Protein AF-A0A3B5A982-F1 (afdb_monomer)

Nearest PDB structures (foldseek):
  4wvm-assembly1_A  TM=9.125E-01  e=5.116E-14  Synanceia horrida
  7qs3-assembly1_A  TM=8.786E-01  e=3.946E-13  Homo sapiens
  6sjh-assembly2_B  TM=8.802E-01  e=2.808E-13  Homo sapiens
  4wvm-assembly1_B  TM=9.190E-01  e=2.046E-12  Synanceia horrida
  3kb5-assembly1_A  TM=7.978E-01  e=4.599E-09  Homo sapiens

Organism: NCBI:txid144197

Secondary structure (DSSP, 8-state):
--S----SSHHHHHHHHHTT-S-TT--------SSTTS-B-TTTS-TTEEEEGGGTEEEE-S---TTS-----TT--SSS--BBS--B-SEEEEEEE--SEEEEEEEETTS--SSSGGGSTTSSTTEEEEEEEEETTEEEEEEEETTEEEEE-S---SEEEEEEETTTTEEEEEEEETTEEEEEEEEE----S-EEEE-

Mean predicted aligned error: 9.45 Å

Structure (mmCIF, N/CA/C/O backbone):
data_AF-A0A3B5A982-F1
#
_entry.id   AF-A0A3B5A982-F1
#
loop_
_atom_site.group_PDB
_atom_site.id
_atom_site.type_symbol
_atom_site.label_atom_id
_atom_site.label_alt_id
_atom_site.label_comp_id
_atom_site.label_asym_id
_atom_site.label_entity_id
_atom_site.label_seq_id
_atom_site.pdbx_PDB_ins_code
_atom_site.Cartn_x
_atom_site.Cartn_y
_atom_site.Cartn_z
_atom_site.occupancy
_atom_site.B_iso_or_equiv
_atom_site.auth_seq_id
_atom_site.auth_comp_id
_atom_site.auth_asym_id
_atom_site.auth_atom_id
_atom_site.pdbx_PDB_model_num
ATOM 1 N N . LEU A 1 1 ? -8.462 -20.761 5.136 1.00 56.16 1 LEU A N 1
ATOM 2 C CA . LEU A 1 1 ? -8.068 -20.263 6.475 1.00 56.16 1 LEU A CA 1
ATOM 3 C C . LEU A 1 1 ? -6.735 -20.899 6.870 1.00 56.16 1 LEU A C 1
ATOM 5 O O . LEU A 1 1 ? -6.725 -21.734 7.762 1.00 56.16 1 LEU A O 1
ATOM 9 N N . SER A 1 2 ? -5.609 -20.556 6.241 1.00 45.88 2 SER A N 1
ATOM 10 C CA . SER A 1 2 ? -4.351 -21.286 6.457 1.00 45.88 2 SER A CA 1
ATOM 11 C C . SER A 1 2 ? -3.276 -20.550 7.284 1.00 45.88 2 SER A C 1
ATOM 13 O O . SER A 1 2 ? -2.299 -20.063 6.752 1.00 45.88 2 SER A O 1
ATOM 15 N N . GLY A 1 3 ? -3.368 -20.587 8.617 1.00 48.47 3 GLY A N 1
ATOM 16 C CA . GLY A 1 3 ? -2.297 -20.171 9.556 1.00 48.47 3 GLY A CA 1
ATOM 17 C C . GLY A 1 3 ? -2.766 -19.493 10.850 1.00 48.47 3 GLY A C 1
ATOM 18 O O . GLY A 1 3 ? -1.985 -18.948 11.618 1.00 48.47 3 GLY A O 1
ATOM 19 N N . CYS A 1 4 ? -4.074 -19.491 11.061 1.00 54.34 4 CYS A N 1
ATOM 20 C CA . CYS A 1 4 ? -4.852 -18.314 11.391 1.00 54.34 4 CYS A CA 1
ATOM 21 C C . CYS A 1 4 ? -5.179 -18.129 12.875 1.00 54.34 4 CYS A C 1
ATOM 23 O O . CYS A 1 4 ? -6.345 -18.291 13.222 1.00 54.34 4 CYS A O 1
ATOM 25 N N . GLN A 1 5 ? -4.250 -17.743 13.756 1.00 47.28 5 GLN A N 1
ATOM 26 C CA . GLN A 1 5 ? -4.646 -17.358 15.131 1.00 47.28 5 GLN A CA 1
ATOM 27 C C . GLN A 1 5 ? -5.360 -15.984 15.163 1.00 47.28 5 GLN A C 1
ATOM 29 O O . GLN A 1 5 ? -4.922 -15.040 15.804 1.00 47.28 5 GLN A O 1
ATOM 34 N N . VAL A 1 6 ? -6.463 -15.901 14.409 1.00 56.66 6 VAL A N 1
ATOM 35 C CA . VAL A 1 6 ? -7.343 -14.758 14.150 1.00 56.66 6 VAL A CA 1
ATOM 36 C C . VAL A 1 6 ? -8.056 -14.358 15.415 1.00 56.66 6 VAL A C 1
ATOM 38 O O . VAL A 1 6 ? -8.884 -15.127 15.895 1.00 56.66 6 VAL A O 1
ATOM 41 N N . THR A 1 7 ? -7.825 -13.116 15.826 1.00 44.56 7 THR A N 1
ATOM 42 C CA . THR A 1 7 ? -8.635 -12.336 16.773 1.00 44.56 7 THR A CA 1
ATOM 43 C C . THR A 1 7 ? -8.329 -10.835 16.571 1.00 44.56 7 THR A C 1
ATOM 45 O O . THR A 1 7 ? -7.318 -10.521 15.955 1.00 44.56 7 THR A O 1
ATOM 48 N N . GLU A 1 8 ? -9.046 -9.820 17.058 1.00 49.41 8 GLU A N 1
ATOM 49 C CA . GLU A 1 8 ? -10.413 -9.751 17.564 1.00 49.41 8 GLU A CA 1
ATOM 50 C C . GLU A 1 8 ? -11.288 -8.949 16.575 1.00 49.41 8 GLU A C 1
ATOM 52 O O . GLU A 1 8 ? -10.955 -7.830 16.201 1.00 49.41 8 GLU A O 1
ATOM 57 N N . ASP A 1 9 ? -12.418 -9.477 16.115 1.00 48.56 9 ASP A N 1
ATOM 58 C CA . ASP A 1 9 ? -12.689 -10.910 16.112 1.00 48.56 9 ASP A CA 1
ATOM 59 C C . ASP A 1 9 ? -13.370 -11.380 14.849 1.00 48.56 9 ASP A C 1
ATOM 61 O O . ASP A 1 9 ? -14.321 -10.784 14.334 1.00 48.56 9 ASP A O 1
ATOM 65 N N . GLY A 1 10 ? -12.783 -12.473 14.355 1.00 50.53 10 GLY A N 1
ATOM 66 C CA . GLY A 1 10 ? -13.166 -13.190 13.156 1.00 50.53 10 GLY A CA 1
ATOM 67 C C . GLY A 1 10 ? -13.202 -12.313 11.917 1.00 50.53 10 GLY A C 1
ATOM 68 O O . GLY A 1 10 ? -14.186 -12.399 11.201 1.00 50.53 10 GLY A O 1
ATOM 69 N N . CYS A 1 11 ? -12.225 -11.431 11.665 1.00 48.75 11 CYS A N 1
ATOM 70 C CA . CYS A 1 11 ? -12.268 -10.519 10.502 1.00 48.75 11 CYS A CA 1
ATOM 71 C C . CYS A 1 11 ? -13.628 -9.758 10.392 1.00 48.75 11 CYS A C 1
ATOM 73 O O . CYS A 1 11 ? -14.167 -9.561 9.305 1.00 48.75 11 CYS A O 1
ATOM 75 N N . SER A 1 12 ? -14.230 -9.435 11.549 1.00 40.81 12 SER A N 1
ATOM 76 C CA . SER A 1 12 ? -15.632 -9.041 11.808 1.00 40.81 12 SER A CA 1
ATOM 77 C C . SER A 1 12 ? -16.702 -9.859 11.053 1.00 40.81 12 SER A C 1
ATOM 79 O O . SER A 1 12 ? -17.533 -9.364 10.279 1.00 40.81 12 SER A O 1
ATOM 81 N N . PHE A 1 13 ? -16.651 -11.167 11.312 1.00 46.59 13 PHE A N 1
ATOM 82 C CA . PHE A 1 13 ? -17.376 -12.286 10.697 1.00 46.59 13 PHE A CA 1
ATOM 83 C C . PHE A 1 13 ? -17.042 -12.544 9.223 1.00 46.59 13 PHE A C 1
ATOM 85 O O . PHE A 1 13 ? -17.909 -12.824 8.405 1.00 46.59 13 PHE A O 1
ATOM 92 N N . LEU A 1 14 ? -15.749 -12.472 8.906 1.00 54.25 14 LEU A N 1
ATOM 93 C CA . LEU A 1 14 ? -15.140 -12.637 7.583 1.00 54.25 14 LEU A CA 1
ATOM 94 C C . LEU A 1 14 ? -15.692 -11.639 6.557 1.00 54.25 14 LEU A C 1
ATOM 96 O O . LEU A 1 14 ? -16.080 -11.991 5.448 1.00 54.25 14 LEU A O 1
ATOM 100 N N . ALA A 1 15 ? -15.770 -10.381 6.999 1.00 49.97 15 ALA A N 1
ATOM 101 C CA . ALA A 1 15 ? -16.589 -9.321 6.416 1.00 49.97 15 ALA A CA 1
ATOM 102 C C . ALA A 1 15 ? -18.064 -9.745 6.325 1.00 49.97 15 ALA A C 1
ATOM 104 O O . ALA A 1 15 ? -18.706 -9.719 5.277 1.00 49.97 15 ALA A O 1
ATOM 105 N N . SER A 1 16 ? -18.577 -10.205 7.468 1.00 46.53 16 SER A N 1
ATOM 106 C CA . SER A 1 16 ? -19.894 -10.816 7.652 1.00 46.53 16 SER A CA 1
ATOM 107 C C . SER A 1 16 ? -20.371 -11.638 6.457 1.00 46.53 16 SER A C 1
ATOM 109 O O . SER A 1 16 ? -21.427 -11.393 5.888 1.00 46.53 16 SER A O 1
ATOM 111 N N . ALA A 1 17 ? -19.564 -12.655 6.161 1.00 53.53 17 ALA A N 1
ATOM 112 C CA . ALA A 1 17 ? -19.872 -13.802 5.329 1.00 53.53 17 ALA A CA 1
ATOM 113 C C . ALA A 1 17 ? -20.357 -13.405 3.944 1.00 53.53 17 ALA A C 1
ATOM 115 O O . ALA A 1 17 ? -21.488 -13.712 3.561 1.00 53.53 17 ALA A O 1
ATOM 116 N N . LEU A 1 18 ? -19.486 -12.700 3.209 1.00 51.00 18 LEU A N 1
ATOM 117 C CA . LEU A 1 18 ? -19.766 -12.353 1.815 1.00 51.00 18 LEU A CA 1
ATOM 118 C C . LEU A 1 18 ? -21.129 -11.617 1.719 1.00 51.00 18 LEU A C 1
ATOM 120 O O . LEU A 1 18 ? -21.913 -11.870 0.801 1.00 51.00 18 LEU A O 1
ATOM 124 N N . LYS A 1 19 ? -21.461 -10.844 2.777 1.00 46.34 19 LYS A N 1
ATOM 125 C CA . LYS A 1 19 ? -22.799 -10.364 3.181 1.00 46.34 19 LYS A CA 1
ATOM 126 C C . LYS A 1 19 ? -23.542 -9.779 1.975 1.00 46.34 19 LYS A C 1
ATOM 128 O O . LYS A 1 19 ? -23.241 -8.683 1.534 1.00 46.34 19 LYS A O 1
ATOM 133 N N . SER A 1 20 ? -24.538 -10.408 1.382 1.00 49.47 20 SER A N 1
ATOM 134 C CA . SER A 1 20 ? -25.139 -11.702 1.642 1.00 49.47 20 SER A CA 1
ATOM 135 C C . SER A 1 20 ? -25.749 -12.150 0.318 1.00 49.47 20 SER A C 1
ATOM 137 O O . SER A 1 20 ? -26.804 -11.645 -0.068 1.00 49.47 20 SER A O 1
ATOM 139 N N . ASN A 1 21 ? -25.101 -13.103 -0.346 1.00 47.91 21 ASN A N 1
ATOM 140 C CA . ASN A 1 21 ? -25.538 -13.720 -1.602 1.00 47.91 21 ASN A CA 1
ATOM 141 C C . ASN A 1 21 ? -25.130 -12.988 -2.889 1.00 47.91 21 ASN A C 1
ATOM 143 O O . ASN A 1 21 ? -25.960 -12.544 -3.675 1.00 47.91 21 ASN A O 1
ATOM 147 N N . MET A 1 22 ? -23.833 -12.994 -3.167 1.00 49.84 22 MET A N 1
ATOM 148 C CA . MET A 1 22 ? -23.340 -12.939 -4.546 1.00 49.84 22 MET A CA 1
ATOM 149 C C . MET A 1 22 ? -22.737 -14.284 -4.967 1.00 49.84 22 MET A C 1
ATOM 151 O O . MET A 1 22 ? -21.889 -14.360 -5.846 1.00 49.84 22 MET A O 1
ATOM 155 N N . ALA A 1 23 ? -23.139 -15.367 -4.297 1.00 53.38 23 ALA A N 1
ATOM 156 C CA . ALA A 1 23 ? -22.577 -16.677 -4.545 1.00 53.38 23 ALA A CA 1
ATOM 157 C C . ALA A 1 23 ? -23.567 -17.789 -4.187 1.00 53.38 23 ALA A C 1
ATOM 159 O O . ALA A 1 23 ? -23.349 -18.569 -3.266 1.00 53.38 23 ALA A O 1
ATOM 160 N N . SER A 1 24 ? -24.594 -17.972 -5.014 1.00 49.31 24 SER A N 1
ATOM 161 C CA . SER A 1 24 ? -25.211 -19.298 -5.156 1.00 49.31 24 SER A CA 1
ATOM 162 C C . SER A 1 24 ? -24.221 -20.349 -5.704 1.00 49.31 24 SER A C 1
ATOM 164 O O . SER A 1 24 ? -24.578 -21.517 -5.845 1.00 49.31 24 SER A O 1
ATOM 166 N N . HIS A 1 25 ? -22.980 -19.948 -6.033 1.00 52.66 25 HIS A N 1
ATOM 167 C CA . HIS A 1 25 ? -21.991 -20.738 -6.767 1.00 52.66 25 HIS A CA 1
ATOM 168 C C . HIS A 1 25 ? -20.550 -20.666 -6.221 1.00 52.66 25 HIS A C 1
ATOM 170 O O . HIS A 1 25 ? -19.637 -20.996 -6.974 1.00 52.66 25 HIS A O 1
ATOM 176 N N . LEU A 1 26 ? -20.297 -20.241 -4.972 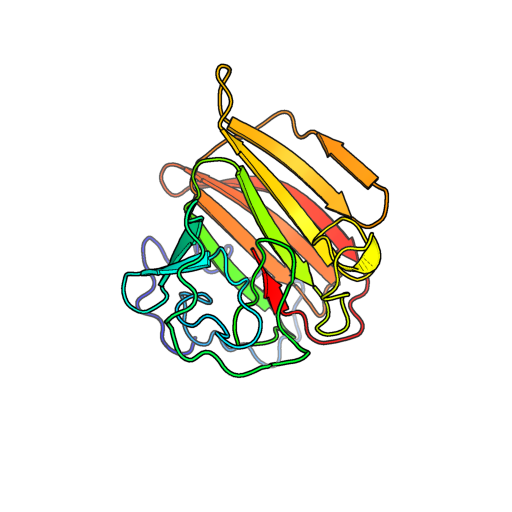1.00 55.09 26 LEU A N 1
ATOM 177 C CA . LEU A 1 26 ? -18.916 -20.207 -4.449 1.00 55.09 26 LEU A CA 1
ATOM 178 C C . LEU A 1 26 ? -18.310 -21.623 -4.469 1.00 55.09 26 LEU A C 1
ATOM 180 O O . LEU A 1 26 ? -18.930 -22.545 -3.938 1.00 55.09 26 LEU A O 1
ATOM 184 N N . LYS A 1 27 ? -17.123 -21.806 -5.071 1.00 50.94 27 LYS A N 1
ATOM 185 C CA . LYS A 1 27 ? -16.511 -23.142 -5.224 1.00 50.94 27 LYS A CA 1
ATOM 186 C C . LYS A 1 27 ? -15.243 -23.397 -4.394 1.00 50.94 27 LYS A C 1
ATOM 188 O O . LYS A 1 27 ? -15.064 -24.558 -4.044 1.00 50.94 27 LYS A O 1
ATOM 193 N N . GLN A 1 28 ? -14.440 -22.395 -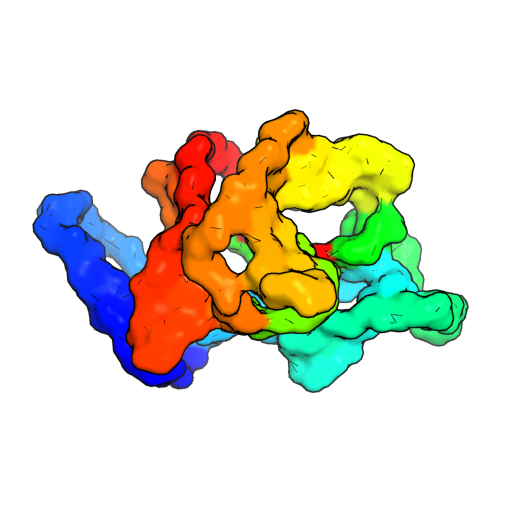3.986 1.00 48.88 28 GLN A N 1
ATOM 194 C CA . GLN A 1 28 ? -13.472 -22.548 -2.869 1.00 48.88 28 GLN A CA 1
ATOM 195 C C . GLN A 1 28 ? -12.854 -21.221 -2.354 1.00 48.88 28 GLN A C 1
ATOM 197 O O . GLN A 1 28 ? -12.788 -20.256 -3.104 1.00 48.88 28 GLN A O 1
ATOM 202 N N . LEU A 1 29 ? -12.394 -21.198 -1.087 1.00 57.12 29 LEU A N 1
ATOM 203 C CA . LEU A 1 29 ? -11.779 -20.079 -0.335 1.00 57.12 29 LEU A CA 1
ATOM 204 C C . LEU A 1 29 ? -10.635 -20.608 0.567 1.00 57.12 29 LEU A C 1
ATOM 206 O O . LEU A 1 29 ? -10.885 -21.518 1.361 1.00 57.12 29 LEU A O 1
ATOM 210 N N . ASP A 1 30 ? -9.431 -20.019 0.536 1.00 50.16 30 ASP A N 1
ATOM 211 C CA . ASP A 1 30 ? -8.340 -20.314 1.491 1.00 50.16 30 ASP A CA 1
ATOM 212 C C . ASP A 1 30 ? -7.578 -19.036 1.922 1.00 50.16 30 ASP A C 1
ATOM 214 O O . ASP A 1 30 ? -7.485 -18.099 1.147 1.00 50.16 30 ASP A O 1
ATOM 218 N N . LEU A 1 31 ? -7.084 -18.968 3.170 1.00 55.16 31 LEU A N 1
ATOM 219 C CA . LEU A 1 31 ? -6.604 -17.742 3.851 1.00 55.16 31 LEU A CA 1
ATOM 220 C C . LEU A 1 31 ? -5.223 -17.940 4.489 1.00 55.16 31 LEU A C 1
ATOM 222 O O . LEU A 1 31 ? -5.079 -17.901 5.712 1.00 55.16 31 LEU A O 1
ATOM 226 N N . SER A 1 32 ? -4.216 -18.268 3.703 1.00 46.25 32 SER A N 1
ATOM 227 C CA . SER A 1 32 ? -2.849 -18.364 4.225 1.00 46.25 32 SER A CA 1
ATOM 228 C C . SER A 1 32 ? -2.210 -16.986 4.439 1.00 46.25 32 SER A C 1
ATOM 230 O O . SER A 1 32 ? -2.360 -16.166 3.551 1.00 46.25 32 SER A O 1
ATOM 232 N N . TYR A 1 33 ? -1.514 -16.570 5.517 1.00 49.59 33 TYR A N 1
ATOM 233 C CA . TYR A 1 33 ? -1.269 -17.034 6.905 1.00 49.59 33 TYR A CA 1
ATOM 234 C C . TYR A 1 33 ? -1.619 -15.919 7.932 1.00 49.59 33 TYR A C 1
ATOM 236 O O . TYR A 1 33 ? -0.894 -15.674 8.887 1.00 49.59 33 TYR A O 1
ATOM 244 N N . ASN A 1 34 ? -2.732 -15.206 7.729 1.00 53.25 34 ASN A N 1
ATOM 245 C CA . ASN A 1 34 ? -3.426 -14.272 8.649 1.00 53.25 34 ASN A CA 1
ATOM 246 C C . ASN A 1 34 ? -2.665 -13.174 9.408 1.00 53.25 34 ASN A C 1
ATOM 248 O O . ASN A 1 34 ? -3.282 -12.456 10.191 1.00 53.25 34 ASN A O 1
ATOM 252 N N . HIS A 1 35 ? -1.415 -12.941 9.032 1.00 51.16 35 HIS A N 1
ATOM 253 C CA . HIS A 1 35 ? -0.768 -11.636 8.977 1.00 51.16 35 HIS A CA 1
ATOM 254 C C . HIS A 1 35 ? 0.096 -11.599 7.699 1.00 51.16 35 HIS A C 1
ATOM 256 O O . HIS A 1 35 ? 1.299 -11.857 7.768 1.00 51.16 35 HIS A O 1
ATOM 262 N N . PRO A 1 36 ? -0.486 -11.363 6.502 1.00 44.97 36 PRO A N 1
ATOM 263 C CA . PRO A 1 36 ? 0.306 -11.189 5.285 1.00 44.97 36 PRO A CA 1
ATOM 264 C C . PRO A 1 36 ? 1.166 -9.932 5.454 1.00 44.97 36 PRO A C 1
ATOM 266 O O . PRO A 1 36 ? 0.650 -8.816 5.475 1.00 44.97 36 PRO A O 1
ATOM 269 N N . GLY A 1 37 ? 2.461 -10.126 5.688 1.00 48.88 37 GLY A N 1
ATOM 270 C CA . GLY A 1 37 ? 3.373 -9.070 6.133 1.00 48.88 37 GLY A CA 1
ATOM 271 C C . GLY A 1 37 ? 4.502 -9.555 7.043 1.00 48.88 37 GLY A C 1
ATOM 272 O O . GLY A 1 37 ? 5.420 -8.790 7.314 1.00 48.88 37 GLY A O 1
ATOM 273 N N . ASP A 1 38 ? 4.474 -10.817 7.483 1.00 50.22 38 ASP A N 1
ATOM 274 C CA . ASP A 1 38 ? 5.516 -11.357 8.363 1.00 50.22 38 ASP A CA 1
ATOM 275 C C . ASP A 1 38 ? 6.879 -11.552 7.683 1.00 50.22 38 ASP A C 1
ATOM 277 O O . ASP A 1 38 ? 7.898 -11.573 8.370 1.00 50.22 38 ASP A O 1
ATOM 281 N N . ASN A 1 39 ? 6.920 -11.657 6.351 1.00 55.81 39 ASN A N 1
ATOM 282 C CA . ASN A 1 39 ? 8.162 -11.776 5.601 1.00 55.81 39 ASN A CA 1
ATOM 283 C C . ASN A 1 39 ? 8.249 -10.714 4.500 1.00 55.81 39 ASN A C 1
ATOM 285 O O . ASN A 1 39 ? 7.336 -10.478 3.711 1.00 55.81 39 ASN A O 1
ATOM 289 N N . VAL A 1 40 ? 9.385 -10.026 4.489 1.00 58.12 40 VAL A N 1
ATOM 290 C CA . VAL A 1 40 ? 9.712 -8.967 3.542 1.00 58.12 40 VAL A CA 1
ATOM 291 C C . VAL A 1 40 ? 10.791 -9.482 2.601 1.00 58.12 40 VAL A C 1
ATOM 293 O O . VAL A 1 40 ? 11.803 -10.024 3.059 1.00 58.12 40 VAL A O 1
ATOM 296 N N . GLU A 1 41 ? 10.634 -9.271 1.291 1.00 66.19 41 GLU A N 1
ATOM 297 C CA . GLU A 1 41 ? 11.646 -9.709 0.336 1.00 66.19 41 GLU A CA 1
ATOM 298 C C . GLU A 1 41 ? 12.889 -8.806 0.425 1.00 66.19 41 GLU A C 1
ATOM 300 O O . GLU A 1 41 ? 12.958 -7.714 -0.146 1.00 66.19 41 GLU A O 1
ATOM 305 N N . MET A 1 42 ? 13.930 -9.268 1.125 1.00 60.78 42 MET A N 1
ATOM 306 C CA . MET A 1 42 ? 15.152 -8.478 1.357 1.00 60.78 42 MET A CA 1
ATOM 307 C C . MET A 1 42 ? 15.901 -8.091 0.063 1.00 60.78 42 MET A C 1
ATOM 309 O O . MET A 1 42 ? 16.738 -7.175 0.065 1.00 60.78 42 MET A O 1
ATOM 313 N N . ASN A 1 43 ? 15.598 -8.764 -1.050 1.00 70.62 43 ASN A N 1
ATOM 314 C CA . ASN A 1 43 ? 16.127 -8.431 -2.369 1.00 70.62 43 ASN A CA 1
ATOM 315 C C . ASN A 1 43 ? 15.498 -7.156 -2.944 1.00 70.62 43 ASN A C 1
ATOM 317 O O . ASN A 1 43 ? 16.211 -6.402 -3.607 1.00 70.62 43 ASN A O 1
ATOM 321 N N . THR A 1 44 ? 14.228 -6.869 -2.639 1.00 73.38 44 THR A N 1
ATOM 322 C CA . THR A 1 44 ? 13.533 -5.660 -3.112 1.00 73.38 44 THR A CA 1
ATOM 323 C C . THR A 1 44 ? 13.763 -4.466 -2.189 1.00 73.38 44 THR A C 1
ATOM 325 O O . THR A 1 44 ? 13.820 -3.328 -2.657 1.00 73.38 44 THR A O 1
ATOM 328 N N . ALA A 1 45 ? 13.968 -4.712 -0.891 1.00 77.19 45 ALA A N 1
ATOM 329 C CA . ALA A 1 45 ? 14.086 -3.674 0.128 1.00 77.19 45 ALA A CA 1
ATOM 330 C C . ALA A 1 45 ? 15.168 -2.626 -0.178 1.00 77.19 45 ALA A C 1
ATOM 332 O O . ALA A 1 45 ? 16.335 -2.939 -0.437 1.00 77.19 45 ALA A O 1
ATOM 333 N N . SER A 1 46 ? 14.815 -1.349 -0.076 1.00 77.25 46 SER A N 1
ATOM 334 C CA . SER A 1 46 ? 15.793 -0.265 -0.160 1.00 77.25 46 SER A CA 1
ATOM 335 C C . SER A 1 46 ? 16.907 -0.387 0.877 1.00 77.25 46 SER A C 1
ATOM 337 O O . SER A 1 46 ? 16.674 -0.767 2.020 1.00 77.25 46 SER A O 1
ATOM 339 N N . ARG A 1 47 ? 18.107 0.104 0.544 1.00 77.25 47 ARG A N 1
ATOM 340 C CA . ARG A 1 47 ? 19.234 0.205 1.499 1.00 77.25 47 ARG A CA 1
ATOM 341 C C . ARG A 1 47 ? 18.974 1.160 2.673 1.00 77.25 47 ARG A C 1
ATOM 343 O O . ARG A 1 47 ? 19.781 1.238 3.592 1.00 77.25 47 ARG A O 1
ATOM 350 N N . ARG A 1 48 ? 17.901 1.952 2.604 1.00 77.62 48 ARG A N 1
ATOM 351 C CA . ARG A 1 48 ? 17.473 2.878 3.665 1.00 77.62 48 ARG A CA 1
ATOM 352 C C . ARG A 1 48 ? 16.480 2.251 4.638 1.00 77.62 48 ARG A C 1
ATOM 354 O O . ARG A 1 48 ? 16.121 2.912 5.609 1.00 77.62 48 ARG A O 1
ATOM 361 N N . LEU A 1 49 ? 16.030 1.030 4.369 1.00 80.12 49 LEU A N 1
ATOM 362 C CA . LEU A 1 49 ? 15.084 0.312 5.206 1.00 80.12 49 LEU A CA 1
ATOM 363 C C . LEU A 1 49 ? 15.826 -0.750 6.012 1.00 80.12 49 LEU A C 1
ATOM 365 O O . LEU A 1 49 ? 16.694 -1.453 5.497 1.00 80.12 49 LEU A O 1
ATOM 369 N N . VAL A 1 50 ? 15.495 -0.828 7.294 1.00 75.62 50 VAL A N 1
ATOM 370 C CA . VAL A 1 50 ? 15.997 -1.837 8.222 1.00 75.62 50 VAL A CA 1
ATOM 371 C C . VAL A 1 50 ? 14.803 -2.635 8.711 1.00 75.62 50 VAL A C 1
ATOM 373 O O . VAL A 1 50 ? 13.812 -2.051 9.151 1.00 75.62 50 VAL A O 1
ATOM 376 N N . LEU A 1 51 ? 14.919 -3.956 8.622 1.00 69.88 51 LEU A N 1
ATOM 377 C CA . LEU A 1 51 ? 13.943 -4.890 9.161 1.00 69.88 51 LEU A CA 1
ATOM 378 C C . LEU A 1 51 ? 14.235 -5.126 10.644 1.00 69.88 51 LEU A C 1
ATOM 380 O O . LEU A 1 51 ? 15.390 -5.313 11.036 1.00 69.88 51 LEU A O 1
ATOM 384 N N . ALA A 1 52 ? 13.193 -5.091 11.462 1.00 68.81 52 ALA A N 1
ATOM 385 C CA . ALA A 1 52 ? 13.227 -5.406 12.882 1.00 68.81 52 ALA A CA 1
ATOM 386 C C . ALA A 1 52 ? 12.143 -6.444 13.216 1.00 68.81 52 ALA A C 1
ATOM 388 O O . ALA A 1 52 ? 11.332 -6.803 12.363 1.00 68.81 52 ALA A O 1
ATOM 389 N N . GLU A 1 53 ? 12.185 -6.968 14.444 1.00 69.25 53 GLU A N 1
ATOM 390 C CA . GLU A 1 53 ? 11.179 -7.898 14.984 1.00 69.25 53 GLU A CA 1
ATOM 391 C C . GLU A 1 53 ? 10.866 -9.097 14.069 1.00 69.25 53 GLU A C 1
ATOM 393 O O . GLU A 1 53 ? 9.714 -9.456 13.848 1.00 69.25 53 GLU A O 1
ATOM 398 N N . GLY A 1 54 ? 11.904 -9.722 13.503 1.00 62.06 54 GLY A N 1
ATOM 399 C CA . GLY A 1 54 ? 11.724 -10.879 12.622 1.00 62.06 54 GLY A CA 1
ATOM 400 C C . GLY A 1 54 ? 11.058 -10.540 11.285 1.00 62.06 54 GLY A C 1
ATOM 401 O O . GLY A 1 54 ? 10.302 -11.356 10.787 1.00 62.06 54 GLY A O 1
ATOM 402 N N . ASN A 1 55 ? 11.357 -9.362 10.719 1.00 64.19 55 ASN A N 1
ATOM 403 C CA . ASN A 1 55 ? 10.839 -8.824 9.447 1.00 64.19 55 ASN A CA 1
ATOM 404 C C . ASN A 1 55 ? 9.408 -8.267 9.482 1.00 64.19 55 ASN A C 1
ATOM 406 O O . ASN A 1 55 ? 8.918 -7.825 8.447 1.00 64.19 55 ASN A O 1
ATOM 410 N N . ARG A 1 56 ? 8.791 -8.187 10.665 1.00 66.38 56 ARG A N 1
ATOM 411 C CA . ARG A 1 56 ? 7.446 -7.620 10.866 1.00 66.38 56 ARG A CA 1
ATOM 412 C C . ARG A 1 56 ? 7.407 -6.101 10.941 1.00 66.38 56 ARG A C 1
ATOM 414 O O . ARG A 1 56 ? 6.349 -5.495 10.808 1.00 66.38 56 ARG A O 1
ATOM 421 N N . GLU A 1 57 ? 8.553 -5.474 11.175 1.00 75.06 57 GLU A N 1
ATOM 422 C CA . GLU A 1 57 ? 8.653 -4.028 11.299 1.00 75.06 57 GLU A CA 1
ATOM 423 C C . GLU A 1 57 ? 9.708 -3.485 10.335 1.00 75.06 57 GLU A C 1
ATOM 425 O O . GLU A 1 57 ? 10.851 -3.948 10.305 1.00 75.06 57 GLU A O 1
ATOM 430 N N . VAL A 1 58 ? 9.336 -2.458 9.569 1.00 79.31 58 VAL A N 1
ATOM 431 C CA . VAL A 1 58 ? 10.231 -1.774 8.633 1.00 79.31 58 VAL A CA 1
ATOM 432 C C . VAL A 1 58 ? 10.488 -0.353 9.123 1.00 79.31 58 VAL A C 1
ATOM 434 O O . VAL A 1 58 ? 9.570 0.452 9.275 1.00 79.31 58 VAL A O 1
ATOM 437 N N . LYS A 1 59 ? 11.760 -0.009 9.345 1.00 81.31 59 LYS A N 1
ATOM 438 C CA . LYS A 1 59 ? 12.188 1.323 9.801 1.00 81.31 59 LYS A CA 1
ATOM 439 C C . LYS A 1 59 ? 13.068 2.008 8.765 1.00 81.31 59 LYS A C 1
ATOM 441 O O . LYS A 1 59 ? 13.980 1.400 8.213 1.00 81.31 59 LYS A O 1
ATOM 446 N N . THR A 1 60 ? 12.861 3.308 8.555 1.00 81.25 60 THR A N 1
ATOM 447 C CA . THR A 1 60 ? 13.788 4.122 7.750 1.00 81.25 60 THR A CA 1
ATOM 448 C C . THR A 1 60 ? 14.979 4.570 8.599 1.00 81.25 60 THR A C 1
ATOM 450 O O . THR A 1 60 ? 14.800 5.194 9.645 1.00 81.25 60 THR A O 1
ATOM 453 N N . THR A 1 61 ? 16.203 4.316 8.131 1.00 74.75 61 THR A N 1
ATOM 454 C CA . THR A 1 61 ? 17.442 4.815 8.750 1.00 74.75 61 THR A CA 1
ATOM 455 C C . THR A 1 61 ? 18.015 6.014 7.990 1.00 74.75 61 THR A C 1
ATOM 457 O O . THR A 1 61 ? 17.968 6.085 6.761 1.00 74.75 61 THR A O 1
ATOM 460 N N . LYS A 1 62 ? 18.601 6.966 8.730 1.00 66.94 62 LYS A N 1
ATOM 461 C CA . LYS A 1 62 ? 19.371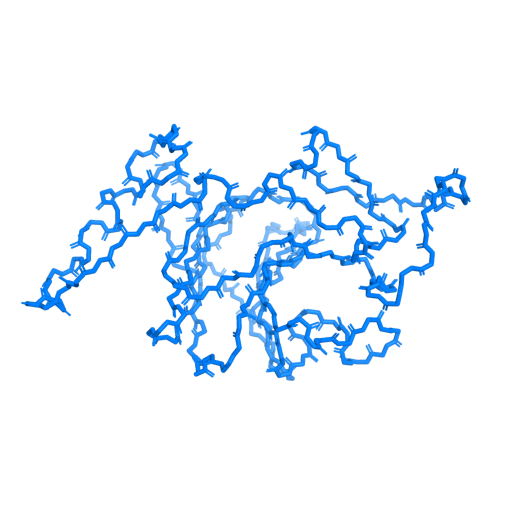 8.088 8.160 1.00 66.94 62 LYS A CA 1
ATOM 462 C C . LYS A 1 62 ? 20.779 7.671 7.722 1.00 66.94 62 LYS A C 1
ATOM 464 O O . LYS A 1 62 ? 21.375 8.346 6.888 1.00 66.94 62 LYS A O 1
ATOM 469 N N . MET A 1 63 ? 21.308 6.581 8.277 1.00 60.47 63 MET A N 1
ATOM 470 C CA . MET A 1 63 ? 22.638 6.062 7.968 1.00 60.47 63 MET A CA 1
ATOM 471 C C . MET A 1 63 ? 22.510 4.797 7.126 1.00 60.47 63 MET A C 1
ATOM 473 O O . MET A 1 63 ? 22.032 3.771 7.605 1.00 60.47 63 MET A O 1
ATOM 477 N N . VAL A 1 64 ? 22.951 4.874 5.871 1.00 57.06 64 VAL A N 1
ATOM 478 C CA . VAL A 1 64 ? 23.136 3.692 5.025 1.00 57.06 64 VAL A CA 1
ATOM 479 C C . VAL A 1 64 ? 24.501 3.111 5.378 1.00 57.06 64 VAL A C 1
ATOM 481 O O . VAL A 1 64 ? 25.515 3.522 4.818 1.00 57.06 64 VAL A O 1
ATOM 484 N N . ASN A 1 65 ? 24.551 2.197 6.347 1.00 52.50 65 ASN A N 1
ATOM 485 C CA . ASN A 1 65 ? 25.793 1.485 6.632 1.00 52.50 65 ASN A CA 1
ATOM 486 C C . ASN A 1 65 ? 26.098 0.554 5.454 1.00 52.50 65 ASN A C 1
ATOM 488 O O . ASN A 1 65 ? 25.312 -0.330 5.125 1.00 52.50 65 ASN A O 1
ATOM 492 N N . ALA A 1 66 ? 27.251 0.755 4.816 1.00 46.62 66 ALA A N 1
ATOM 493 C CA . ALA A 1 66 ? 27.696 0.004 3.641 1.00 46.62 66 ALA A CA 1
ATOM 494 C C . ALA A 1 66 ? 28.069 -1.471 3.928 1.00 46.62 66 ALA A C 1
ATOM 496 O O . ALA A 1 66 ? 28.597 -2.142 3.047 1.00 46.62 66 ALA A O 1
ATOM 497 N N . THR A 1 67 ? 27.845 -1.968 5.149 1.00 41.06 67 THR A N 1
ATOM 498 C CA . THR A 1 67 ? 28.473 -3.191 5.679 1.00 41.06 67 THR A CA 1
ATOM 499 C C . THR A 1 67 ? 27.553 -4.392 5.871 1.00 41.06 67 THR A C 1
ATOM 501 O O . THR A 1 67 ? 28.056 -5.468 6.183 1.00 41.06 67 THR A O 1
ATOM 504 N N . ALA A 1 68 ? 26.244 -4.290 5.638 1.00 46.03 68 ALA A N 1
ATOM 505 C CA . ALA A 1 68 ? 25.455 -5.507 5.482 1.00 46.03 68 ALA A CA 1
ATOM 506 C C . ALA A 1 68 ? 25.721 -6.045 4.071 1.00 46.03 68 ALA A C 1
ATOM 508 O O . ALA A 1 68 ? 25.321 -5.423 3.089 1.00 46.03 68 ALA A O 1
ATOM 509 N N . ALA A 1 69 ? 26.458 -7.153 3.972 1.00 43.41 69 ALA A N 1
ATOM 510 C CA . ALA A 1 69 ? 26.700 -7.877 2.730 1.00 43.41 69 ALA A CA 1
ATOM 511 C C . ALA A 1 69 ? 25.353 -8.228 2.078 1.00 43.41 69 ALA A C 1
ATOM 513 O O . ALA A 1 69 ? 24.708 -9.212 2.424 1.00 43.41 69 ALA A O 1
ATOM 514 N N . GLN A 1 70 ? 24.884 -7.359 1.191 1.00 53.06 70 GLN A N 1
ATOM 515 C CA . GLN A 1 70 ? 23.569 -7.442 0.575 1.00 53.06 70 GLN A CA 1
ATOM 516 C C . GLN A 1 70 ? 23.807 -7.397 -0.923 1.00 53.06 70 GLN A C 1
ATOM 518 O O . GLN A 1 70 ? 24.194 -6.375 -1.492 1.00 53.06 70 GLN A O 1
ATOM 523 N N . THR A 1 71 ? 23.668 -8.577 -1.514 1.00 50.72 71 THR A N 1
ATOM 524 C CA . THR A 1 71 ? 23.847 -8.895 -2.926 1.00 50.72 71 THR A CA 1
ATOM 525 C C . THR A 1 71 ? 23.271 -7.808 -3.838 1.00 50.72 71 THR A C 1
ATOM 527 O O . THR A 1 71 ? 22.215 -7.220 -3.576 1.00 50.72 71 THR A O 1
ATOM 530 N N . HIS A 1 72 ? 23.999 -7.518 -4.920 1.00 56.84 72 HIS A N 1
ATOM 531 C CA . HIS A 1 72 ? 23.525 -6.676 -6.013 1.00 56.84 72 HIS A CA 1
ATOM 532 C C . HIS A 1 72 ? 22.339 -7.374 -6.690 1.00 56.84 72 HIS A C 1
ATOM 534 O O . HIS A 1 72 ? 22.527 -8.145 -7.622 1.00 56.84 72 HIS A O 1
ATOM 540 N N . SER A 1 73 ? 21.132 -7.143 -6.174 1.00 68.19 73 SER A N 1
ATOM 541 C CA . SER A 1 73 ? 19.892 -7.515 -6.849 1.00 68.19 73 SER A CA 1
ATOM 542 C C . SER A 1 73 ? 19.415 -6.345 -7.704 1.00 68.19 73 SER A C 1
ATOM 544 O O . SER A 1 73 ? 19.329 -5.209 -7.219 1.00 68.19 73 SER A O 1
ATOM 546 N N . GLU A 1 74 ? 19.113 -6.632 -8.968 1.00 75.00 74 GLU A N 1
ATOM 547 C CA . GLU A 1 74 ? 18.471 -5.696 -9.895 1.00 75.00 74 GLU A CA 1
ATOM 548 C C . GLU A 1 74 ? 17.017 -5.392 -9.482 1.00 75.00 74 GLU A C 1
ATOM 550 O O . GLU A 1 74 ? 16.494 -4.330 -9.818 1.00 75.00 74 GLU A O 1
ATOM 555 N N . ASP A 1 75 ? 16.403 -6.249 -8.656 1.00 79.56 75 ASP A N 1
ATOM 556 C CA . ASP A 1 75 ? 15.029 -6.091 -8.158 1.00 79.56 75 ASP A CA 1
ATOM 557 C C . ASP A 1 75 ? 14.918 -5.108 -6.979 1.00 79.56 75 ASP A C 1
ATOM 559 O O . ASP A 1 75 ? 13.817 -4.796 -6.512 1.00 79.56 75 ASP A O 1
ATOM 563 N N . ARG A 1 76 ? 16.055 -4.579 -6.503 1.00 84.94 76 ARG A N 1
ATOM 564 C CA . ARG A 1 76 ? 16.128 -3.678 -5.348 1.00 84.94 76 ARG A CA 1
ATOM 565 C C . ARG A 1 76 ? 15.651 -2.267 -5.671 1.00 84.94 76 ARG A C 1
ATOM 567 O O . ARG A 1 76 ? 16.241 -1.577 -6.507 1.00 84.94 76 ARG A O 1
ATOM 574 N N . PHE A 1 77 ? 14.703 -1.757 -4.888 1.00 86.19 77 PHE A N 1
ATOM 575 C CA . PHE A 1 77 ? 14.288 -0.361 -4.963 1.00 86.19 77 PHE A CA 1
ATOM 576 C C . PHE A 1 77 ? 15.421 0.599 -4.588 1.00 86.19 77 PHE A C 1
ATOM 578 O O . PHE A 1 77 ? 16.055 0.509 -3.532 1.00 86.19 77 PHE A O 1
ATOM 585 N N . LYS A 1 78 ? 15.649 1.590 -5.451 1.00 86.00 78 LYS A N 1
ATOM 586 C CA . LYS A 1 78 ? 16.508 2.736 -5.135 1.00 86.00 78 LYS A CA 1
ATOM 587 C C . LYS A 1 78 ? 15.826 3.713 -4.172 1.00 86.00 78 LYS A C 1
ATOM 589 O O . LYS A 1 78 ? 16.492 4.239 -3.281 1.00 86.00 78 LYS A O 1
ATOM 594 N N . ARG A 1 79 ? 14.511 3.920 -4.323 1.00 86.94 79 ARG A N 1
ATOM 595 C CA . ARG A 1 79 ? 13.660 4.666 -3.375 1.00 86.94 79 ARG A CA 1
ATOM 596 C C . ARG A 1 79 ? 13.546 3.919 -2.049 1.00 86.94 79 ARG A C 1
ATOM 598 O O . ARG A 1 79 ? 13.832 2.730 -2.012 1.00 86.94 79 ARG A O 1
ATOM 605 N N . SER A 1 80 ? 13.137 4.600 -0.977 1.00 88.69 80 SER A N 1
ATOM 606 C CA . SER A 1 80 ? 12.817 3.973 0.316 1.00 88.69 80 SER A CA 1
ATOM 607 C C . SER A 1 80 ? 11.505 3.192 0.211 1.00 88.69 80 SER A C 1
ATOM 609 O O . SER A 1 80 ? 10.487 3.677 0.681 1.00 88.69 80 SER A O 1
ATOM 611 N N . GLN A 1 81 ? 11.536 2.052 -0.479 1.00 91.44 81 GLN A N 1
ATOM 612 C CA . GLN A 1 81 ? 10.383 1.186 -0.705 1.00 91.44 81 GLN A CA 1
ATOM 613 C C . GLN A 1 81 ? 10.767 -0.280 -0.530 1.00 91.44 81 GLN A C 1
ATOM 615 O O . GLN A 1 81 ? 11.956 -0.630 -0.614 1.00 91.44 81 GLN A O 1
ATOM 620 N N . VAL A 1 82 ? 9.769 -1.128 -0.329 1.00 88.88 82 VAL A N 1
ATOM 621 C CA . VAL A 1 82 ? 9.941 -2.574 -0.238 1.00 88.88 82 VAL A CA 1
ATOM 622 C C . VAL A 1 82 ? 8.673 -3.326 -0.635 1.00 88.88 82 VAL A C 1
ATOM 624 O O . VAL A 1 82 ? 7.577 -2.803 -0.464 1.00 88.88 82 VAL A O 1
ATOM 627 N N . PHE A 1 83 ? 8.828 -4.550 -1.147 1.00 89.31 83 PHE A N 1
ATOM 628 C CA . PHE A 1 83 ? 7.727 -5.497 -1.318 1.00 89.31 83 PHE A CA 1
ATOM 629 C C . PHE A 1 83 ? 7.739 -6.600 -0.260 1.00 89.31 83 PHE A C 1
ATOM 631 O O . PHE A 1 83 ? 8.799 -7.026 0.212 1.00 89.31 83 PHE A O 1
ATOM 638 N N . CYS A 1 84 ? 6.545 -7.087 0.070 1.00 85.75 84 CYS A N 1
ATOM 639 C CA . CYS A 1 84 ? 6.378 -8.418 0.643 1.00 85.75 84 CYS A CA 1
ATOM 640 C C . CYS A 1 84 ? 6.804 -9.483 -0.378 1.00 85.75 84 CYS A C 1
ATOM 642 O O . CYS A 1 84 ? 6.865 -9.218 -1.576 1.00 85.75 84 CYS A O 1
ATOM 644 N N . ASP A 1 85 ? 7.120 -10.679 0.096 1.00 74.88 85 ASP A N 1
ATOM 645 C CA . ASP A 1 85 ? 7.631 -11.784 -0.722 1.00 74.88 85 ASP A CA 1
ATOM 646 C C . ASP A 1 85 ? 6.549 -12.583 -1.471 1.00 74.88 85 ASP A C 1
ATOM 648 O O . ASP A 1 85 ? 6.870 -13.351 -2.378 1.00 74.88 85 ASP A O 1
ATOM 652 N N . GLU A 1 86 ? 5.270 -12.377 -1.148 1.00 78.62 86 GLU A N 1
ATOM 653 C CA . GLU A 1 86 ? 4.160 -13.135 -1.728 1.00 78.62 86 GLU A CA 1
ATOM 654 C C . GLU A 1 86 ? 3.202 -12.277 -2.561 1.00 78.62 86 GLU A C 1
ATOM 656 O O . GLU A 1 86 ? 2.564 -11.334 -2.076 1.00 78.62 86 GLU A O 1
ATOM 661 N N . ALA A 1 87 ? 3.048 -12.660 -3.830 1.00 86.06 87 ALA A N 1
ATOM 662 C CA . ALA A 1 87 ? 2.098 -12.041 -4.741 1.00 86.06 87 ALA A CA 1
ATOM 663 C C . ALA A 1 87 ? 0.679 -12.594 -4.538 1.00 86.06 87 ALA A C 1
ATOM 665 O O . ALA A 1 87 ? 0.460 -13.799 -4.427 1.00 86.06 87 ALA A O 1
ATOM 666 N N . GLN A 1 88 ? -0.297 -11.695 -4.541 1.00 82.69 88 GLN A N 1
ATOM 667 C CA . GLN A 1 88 ? -1.698 -11.949 -4.235 1.00 82.69 88 GLN A CA 1
ATOM 668 C C . GLN A 1 88 ? -2.519 -12.046 -5.530 1.00 82.69 88 GLN A C 1
ATOM 670 O O . GLN A 1 88 ? -2.360 -11.225 -6.437 1.00 82.69 88 GLN A O 1
ATOM 675 N N . THR A 1 89 ? -3.397 -13.049 -5.618 1.00 82.38 89 THR A N 1
ATOM 676 C CA . THR A 1 89 ? -4.234 -13.345 -6.807 1.00 82.38 89 THR A CA 1
ATOM 677 C C . THR A 1 89 ? -5.697 -13.650 -6.472 1.00 82.38 89 THR A C 1
ATOM 679 O O . THR A 1 89 ? -6.463 -14.028 -7.351 1.00 82.38 89 THR A O 1
ATOM 682 N N . GLY A 1 90 ? -6.104 -13.483 -5.211 1.00 81.50 90 GLY A N 1
ATOM 683 C CA . GLY A 1 90 ? -7.452 -13.803 -4.743 1.00 81.50 90 GLY A CA 1
ATOM 684 C C . GLY A 1 90 ? -8.018 -12.736 -3.813 1.00 81.50 90 GLY A C 1
ATOM 685 O O . GLY A 1 90 ? -7.673 -11.559 -3.915 1.00 81.50 90 GLY A O 1
ATOM 686 N N . LEU A 1 91 ? -8.897 -13.168 -2.907 1.00 81.69 91 LEU A N 1
ATOM 687 C CA . LEU A 1 91 ? -9.450 -12.320 -1.858 1.00 81.69 91 LEU A CA 1
ATOM 688 C C . LEU A 1 91 ? -8.519 -12.319 -0.639 1.00 81.69 91 LEU A C 1
ATOM 690 O O . LEU A 1 91 ? -8.407 -13.328 0.059 1.00 81.69 91 LEU A O 1
ATOM 694 N N . CYS A 1 92 ? -7.878 -11.185 -0.374 1.00 83.12 92 CYS A N 1
ATOM 695 C CA . CYS A 1 92 ? -6.839 -11.053 0.643 1.00 83.12 92 CYS A CA 1
ATOM 696 C C . CYS A 1 92 ? -7.159 -9.935 1.640 1.00 83.12 92 CYS A C 1
ATOM 698 O O . CYS A 1 92 ? -7.746 -8.912 1.284 1.00 83.12 92 CYS A O 1
ATOM 700 N N . TYR A 1 93 ? -6.731 -10.129 2.889 1.00 84.06 93 TYR A N 1
ATOM 701 C CA . TYR A 1 93 ? -6.895 -9.178 3.987 1.00 84.06 93 TYR A CA 1
ATOM 702 C C . TYR A 1 93 ? -5.610 -9.069 4.803 1.00 84.06 93 TYR A C 1
ATOM 704 O O . TYR A 1 93 ? -5.062 -10.093 5.213 1.00 84.06 93 TYR A O 1
ATOM 712 N N . TRP A 1 94 ? -5.161 -7.850 5.092 1.00 82.50 94 TRP A N 1
ATOM 713 C CA . TRP A 1 94 ? -4.076 -7.606 6.044 1.00 82.50 94 TRP A CA 1
ATOM 714 C C . TRP A 1 94 ? -4.234 -6.262 6.749 1.00 82.50 94 TRP A C 1
ATOM 716 O O . TRP A 1 94 ? -4.953 -5.379 6.284 1.00 82.50 94 TRP A O 1
ATOM 726 N N . GLU A 1 95 ? -3.556 -6.105 7.884 1.00 88.62 95 GLU A N 1
ATOM 727 C CA . GLU A 1 95 ? -3.549 -4.865 8.656 1.00 88.62 95 GLU A CA 1
ATOM 728 C C . GLU A 1 95 ? -2.132 -4.321 8.802 1.00 88.62 95 GLU A C 1
ATOM 730 O O . GLU A 1 95 ? -1.172 -5.077 8.924 1.00 88.62 95 GLU A O 1
ATOM 735 N N . VAL A 1 96 ? -2.015 -2.997 8.806 1.00 88.94 96 VAL A N 1
ATOM 736 C CA . VAL A 1 96 ? -0.747 -2.275 8.866 1.00 88.94 96 VAL A CA 1
ATOM 737 C C . VAL A 1 96 ? -0.859 -1.189 9.922 1.00 88.94 96 VAL A C 1
ATOM 739 O O . VAL A 1 96 ? -1.710 -0.298 9.829 1.00 88.94 96 VAL A O 1
ATOM 742 N N . GLU A 1 97 ? 0.021 -1.245 10.916 1.00 91.00 97 GLU A N 1
ATOM 743 C CA . GLU A 1 97 ? 0.252 -0.131 11.830 1.00 91.00 97 GLU A CA 1
ATOM 744 C C . GLU A 1 97 ? 1.362 0.763 11.279 1.00 91.00 97 GLU A C 1
ATOM 746 O O . GLU A 1 97 ? 2.409 0.285 10.845 1.00 91.00 97 GLU A O 1
ATOM 751 N N . TRP A 1 98 ? 1.133 2.075 11.259 1.00 91.94 98 TRP A N 1
ATOM 752 C CA . TRP A 1 98 ? 2.044 3.017 10.614 1.00 91.94 98 TRP A CA 1
ATOM 753 C C . TRP A 1 98 ? 2.290 4.266 11.465 1.00 91.94 98 TRP A C 1
ATOM 755 O O . TRP A 1 98 ? 1.454 4.718 12.252 1.00 91.94 98 TRP A O 1
ATOM 765 N N . LYS A 1 99 ? 3.469 4.865 11.277 1.00 89.50 99 LYS A N 1
ATOM 766 C CA . LYS A 1 99 ? 3.869 6.121 11.919 1.00 89.50 99 LYS A CA 1
ATOM 767 C C . LYS A 1 99 ? 4.798 6.919 11.010 1.00 89.50 99 LYS A C 1
ATOM 769 O O . LYS A 1 99 ? 5.708 6.360 10.407 1.00 89.50 99 LYS A O 1
ATOM 774 N N . GLY A 1 100 ? 4.625 8.240 10.976 1.00 91.19 100 GLY A N 1
ATOM 775 C CA . GLY A 1 100 ? 5.429 9.117 10.121 1.00 91.19 100 GLY A CA 1
ATOM 776 C C . GLY A 1 100 ? 4.800 9.252 8.741 1.00 91.19 100 GLY A C 1
ATOM 777 O O . GLY A 1 100 ? 3.626 9.585 8.665 1.00 91.19 100 GLY A O 1
ATOM 778 N N . THR A 1 101 ? 5.557 9.017 7.671 1.00 92.56 101 THR A N 1
ATOM 779 C CA . THR A 1 101 ? 5.045 9.027 6.292 1.00 92.56 101 THR A CA 1
ATOM 780 C C . THR A 1 101 ? 5.286 7.661 5.672 1.00 92.56 101 THR A C 1
ATOM 782 O O . THR A 1 101 ? 6.440 7.253 5.547 1.00 92.56 101 THR A O 1
ATOM 785 N N . VAL A 1 102 ? 4.211 6.960 5.317 1.00 94.25 102 VAL A N 1
ATOM 786 C CA . VAL A 1 102 ? 4.242 5.576 4.822 1.00 94.25 102 VAL A CA 1
ATOM 787 C C . VAL A 1 102 ? 3.231 5.437 3.688 1.00 94.25 102 VAL A C 1
ATOM 789 O O . VAL A 1 102 ? 2.085 5.855 3.841 1.00 94.25 102 VAL A O 1
ATOM 792 N N . GLY A 1 103 ? 3.647 4.875 2.553 1.00 95.56 103 GLY A N 1
ATOM 793 C CA . GLY A 1 103 ? 2.719 4.413 1.523 1.00 95.56 103 GLY A CA 1
ATOM 794 C C . GLY A 1 103 ? 2.281 2.991 1.846 1.00 95.56 103 GLY A C 1
ATOM 795 O O . GLY A 1 103 ? 3.107 2.179 2.232 1.00 95.56 103 GLY A O 1
ATOM 796 N N . ILE A 1 104 ? 0.997 2.683 1.725 1.00 96.31 104 ILE A N 1
ATOM 797 C CA . ILE A 1 104 ? 0.490 1.313 1.842 1.00 96.31 104 ILE A CA 1
ATOM 798 C C . ILE A 1 104 ? -0.057 0.946 0.475 1.00 96.31 104 ILE A C 1
ATOM 800 O O . ILE A 1 104 ? -1.118 1.432 0.071 1.00 96.31 104 ILE A O 1
ATOM 804 N N . ALA A 1 105 ? 0.690 0.135 -0.259 1.00 97.44 105 ALA A N 1
ATOM 805 C CA . ALA A 1 105 ? 0.473 -0.078 -1.675 1.00 97.44 105 ALA A CA 1
ATOM 806 C C . ALA A 1 105 ? 0.297 -1.549 -2.038 1.00 97.44 105 ALA A C 1
ATOM 808 O O . ALA A 1 105 ? 0.710 -2.455 -1.317 1.00 97.44 105 ALA A O 1
ATOM 809 N N . VAL A 1 106 ? -0.269 -1.758 -3.220 1.00 96.94 106 VAL A N 1
ATOM 810 C CA . VAL A 1 106 ? -0.106 -2.987 -3.995 1.00 96.94 106 VAL A CA 1
ATOM 811 C C . VAL A 1 106 ? 0.384 -2.617 -5.388 1.00 96.94 106 VAL A C 1
ATOM 813 O O . VAL A 1 106 ? 0.047 -1.549 -5.913 1.00 96.94 106 VAL A O 1
ATOM 816 N N . ALA A 1 107 ? 1.197 -3.472 -5.992 1.00 97.06 107 ALA A N 1
ATOM 817 C CA . ALA A 1 107 ? 1.754 -3.211 -7.311 1.00 97.06 107 ALA A CA 1
ATOM 818 C C . ALA A 1 107 ? 2.060 -4.494 -8.073 1.00 97.06 107 ALA A C 1
ATOM 820 O O . ALA A 1 107 ? 2.321 -5.540 -7.479 1.00 97.06 107 ALA A O 1
ATOM 821 N N . TYR A 1 108 ? 2.098 -4.398 -9.398 1.00 96.31 108 TYR A N 1
ATOM 822 C CA . TYR A 1 108 ? 2.700 -5.451 -10.205 1.00 96.31 108 TYR A CA 1
ATOM 823 C C . TYR A 1 108 ? 4.204 -5.514 -9.951 1.00 96.31 108 TYR A C 1
ATOM 825 O O . TYR A 1 108 ? 4.870 -4.491 -9.746 1.00 96.31 108 TYR A O 1
ATOM 833 N N . ASN A 1 109 ? 4.766 -6.722 -10.027 1.00 92.06 109 ASN A N 1
ATOM 834 C CA . ASN A 1 109 ? 6.200 -6.914 -9.822 1.00 92.06 109 ASN A CA 1
ATOM 835 C C . ASN A 1 109 ? 7.047 -6.101 -10.822 1.00 92.06 109 ASN A C 1
ATOM 837 O O . ASN A 1 109 ? 8.150 -5.666 -10.498 1.00 92.06 109 ASN A O 1
ATOM 841 N N . THR A 1 110 ? 6.501 -5.818 -12.004 1.00 92.88 110 THR A N 1
ATOM 842 C CA . THR A 1 110 ? 7.128 -5.070 -13.103 1.00 92.88 110 THR A CA 1
ATOM 843 C C . THR A 1 110 ? 7.332 -3.572 -12.841 1.00 92.88 110 THR A C 1
ATOM 845 O O . THR A 1 110 ? 7.967 -2.905 -13.662 1.00 92.88 110 THR A O 1
ATOM 848 N N . VAL A 1 111 ? 6.858 -3.022 -11.712 1.00 93.81 111 VAL A N 1
ATOM 849 C CA . VAL A 1 111 ? 7.058 -1.599 -11.379 1.00 93.81 111 VAL A CA 1
ATOM 850 C C . VAL A 1 111 ? 8.547 -1.208 -11.372 1.00 93.81 111 VAL A C 1
ATOM 852 O O . VAL A 1 111 ? 9.428 -2.005 -11.050 1.00 93.81 111 VAL A O 1
ATOM 855 N N . GLY A 1 112 ? 8.883 0.031 -11.729 1.00 92.12 112 GLY A N 1
ATOM 856 C CA . GLY A 1 112 ? 10.283 0.446 -11.827 1.00 92.12 112 GLY A CA 1
ATOM 857 C C . GLY A 1 112 ? 11.042 0.333 -10.497 1.00 92.12 112 GLY A C 1
ATOM 858 O O . GLY A 1 112 ? 10.498 0.573 -9.423 1.00 92.12 112 GLY A O 1
ATOM 859 N N . ARG A 1 113 ? 12.342 0.021 -10.543 1.00 91.12 113 ARG A N 1
ATOM 860 C CA . ARG A 1 113 ? 13.209 -0.031 -9.342 1.00 91.12 113 ARG A CA 1
ATOM 861 C C . ARG A 1 113 ? 14.197 1.138 -9.229 1.00 91.12 113 ARG A C 1
ATOM 863 O O . ARG A 1 113 ? 14.884 1.278 -8.217 1.00 91.12 113 ARG A O 1
ATOM 870 N N . LYS A 1 114 ? 14.280 1.994 -10.255 1.00 89.44 114 LYS A N 1
ATOM 871 C CA . LYS A 1 114 ? 15.292 3.060 -10.424 1.00 89.44 114 LYS A CA 1
ATOM 872 C C . LYS A 1 114 ? 14.848 4.409 -9.836 1.00 89.44 114 LYS A C 1
ATOM 874 O O . LYS A 1 114 ? 13.747 4.539 -9.334 1.00 89.44 114 LYS A O 1
ATOM 879 N N . TRP A 1 115 ? 15.706 5.433 -9.874 1.00 85.62 115 TRP A N 1
ATOM 880 C CA . TRP A 1 115 ? 15.381 6.804 -9.430 1.00 85.62 115 TRP A CA 1
ATOM 881 C C . TRP A 1 115 ? 14.607 7.609 -10.490 1.00 85.62 115 TRP A C 1
ATOM 883 O O . TRP A 1 115 ? 14.965 8.737 -10.813 1.00 85.62 115 TRP A O 1
ATOM 893 N N . ASP A 1 116 ? 13.555 7.030 -11.052 1.00 88.31 116 ASP A N 1
ATOM 894 C CA . ASP A 1 116 ? 12.697 7.690 -12.040 1.00 88.31 116 ASP A CA 1
ATOM 895 C C . ASP A 1 116 ? 11.233 7.706 -11.572 1.00 88.31 116 ASP A C 1
ATOM 897 O O . ASP A 1 116 ? 10.915 7.298 -10.445 1.00 88.31 116 ASP A O 1
ATOM 901 N N . SER A 1 117 ? 10.345 8.250 -12.403 1.00 85.38 117 SER A N 1
ATOM 902 C CA . SER A 1 117 ? 8.908 8.330 -12.124 1.00 85.38 117 SER A CA 1
ATOM 903 C C . SER A 1 117 ? 8.218 6.965 -12.138 1.00 85.38 117 SER A C 1
ATOM 905 O O . SER A 1 117 ? 7.221 6.795 -11.447 1.00 85.38 117 SER A O 1
ATOM 907 N N . SER A 1 118 ? 8.769 5.970 -12.841 1.00 89.06 118 SER A N 1
ATOM 908 C CA . SER A 1 118 ? 8.163 4.636 -12.964 1.00 89.06 118 SER A CA 1
ATOM 909 C C . SER A 1 118 ? 8.238 3.804 -11.682 1.00 89.06 118 SER A C 1
ATOM 911 O O . SER A 1 118 ? 7.590 2.767 -11.585 1.00 89.06 118 SER A O 1
ATOM 913 N N . SER A 1 119 ? 9.037 4.241 -10.705 1.00 90.62 119 SER A N 1
ATOM 914 C CA . SER A 1 119 ? 9.353 3.460 -9.506 1.00 90.62 119 SER A CA 1
ATOM 915 C C . SER A 1 119 ? 8.548 3.792 -8.259 1.00 90.62 119 SER A C 1
ATOM 917 O O . SER A 1 119 ? 8.548 3.002 -7.320 1.00 90.62 119 SER A O 1
ATOM 919 N N . GLY A 1 120 ? 7.923 4.970 -8.194 1.00 93.50 120 GLY A N 1
ATOM 920 C CA . GLY A 1 120 ? 7.182 5.389 -7.005 1.00 93.50 120 GLY A CA 1
ATOM 921 C C . GLY A 1 120 ? 5.860 4.637 -6.894 1.00 93.50 120 GLY A C 1
ATOM 922 O O . GLY A 1 120 ? 5.036 4.757 -7.797 1.00 93.50 120 GLY A O 1
ATOM 923 N N . LEU A 1 121 ? 5.640 3.898 -5.806 1.00 95.62 121 LEU A N 1
ATOM 924 C CA . LEU A 1 121 ? 4.386 3.183 -5.561 1.00 95.62 121 LEU A CA 1
ATOM 925 C C . LEU A 1 121 ? 3.215 4.177 -5.464 1.00 95.62 121 LEU A C 1
ATOM 927 O O . LEU A 1 121 ? 3.235 5.112 -4.663 1.00 95.62 121 LEU A O 1
ATOM 931 N N . GLY A 1 122 ? 2.211 3.992 -6.322 1.00 96.31 122 GLY A N 1
ATOM 932 C CA . GLY A 1 122 ? 1.071 4.892 -6.527 1.00 96.31 122 GLY A CA 1
ATOM 933 C C . GLY A 1 122 ? 1.317 6.037 -7.519 1.00 96.31 122 GLY A C 1
ATOM 934 O O . GLY A 1 122 ? 0.397 6.791 -7.801 1.00 96.31 122 GLY A O 1
ATOM 935 N N . SER A 1 123 ? 2.532 6.192 -8.057 1.00 94.69 123 SER A N 1
ATOM 936 C CA . SER A 1 123 ? 2.895 7.258 -9.017 1.00 94.69 123 SER A CA 1
ATOM 937 C C . SER A 1 123 ? 3.028 6.755 -10.463 1.00 94.69 123 SER A C 1
ATO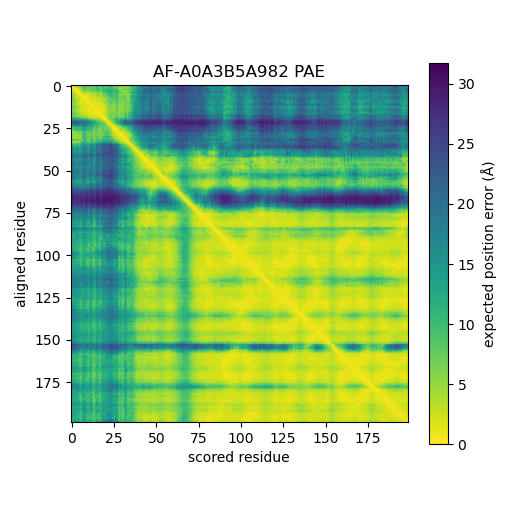M 939 O O . SER A 1 123 ? 3.747 7.337 -11.274 1.00 94.69 123 SER A O 1
ATOM 941 N N . ASN A 1 124 ? 2.412 5.614 -10.764 1.00 95.19 124 ASN A N 1
ATOM 942 C CA . ASN A 1 124 ? 2.417 4.954 -12.066 1.00 95.19 124 ASN A CA 1
ATOM 943 C C . ASN A 1 124 ? 1.165 4.074 -12.197 1.00 95.19 124 ASN A C 1
ATOM 945 O O . ASN A 1 124 ? 0.476 3.823 -11.208 1.00 95.19 124 ASN A O 1
ATOM 949 N N . ASP A 1 125 ? 0.903 3.576 -13.402 1.00 95.25 125 ASP A N 1
ATOM 950 C CA . ASP A 1 125 ? -0.302 2.786 -13.695 1.00 95.25 125 ASP A CA 1
ATOM 951 C C . ASP A 1 125 ? -0.191 1.316 -13.247 1.00 95.25 125 ASP A C 1
ATOM 953 O O . ASP A 1 125 ? -1.136 0.544 -13.378 1.00 95.25 125 ASP A O 1
ATOM 957 N N . MET A 1 126 ? 0.964 0.915 -12.704 1.00 95.94 126 MET A N 1
ATOM 958 C CA . MET A 1 126 ? 1.247 -0.444 -12.226 1.00 95.94 126 MET A CA 1
ATOM 959 C C . MET A 1 126 ? 1.090 -0.583 -10.708 1.00 95.94 126 MET A C 1
ATOM 961 O O . MET A 1 126 ? 1.417 -1.631 -10.150 1.00 95.94 126 MET A O 1
ATOM 965 N N . SER A 1 127 ? 0.664 0.478 -10.017 1.00 97.44 127 SER A N 1
ATOM 966 C CA . SER A 1 127 ? 0.579 0.493 -8.560 1.00 97.44 127 SER A CA 1
ATOM 967 C C . SER A 1 127 ? -0.533 1.398 -8.039 1.00 97.44 127 SER A C 1
ATOM 969 O O . SER A 1 127 ? -0.876 2.421 -8.635 1.00 97.44 127 SER A O 1
ATOM 971 N N . TRP A 1 128 ? -1.069 1.017 -6.885 1.00 98.31 128 TRP A N 1
ATOM 972 C CA . TRP A 1 128 ? -2.114 1.725 -6.151 1.00 98.31 128 TRP A CA 1
ATOM 973 C C . TRP A 1 128 ? -1.637 1.895 -4.719 1.00 98.31 128 TRP A C 1
ATOM 975 O O . TRP A 1 128 ? -1.130 0.938 -4.135 1.00 98.31 128 TRP A O 1
ATOM 985 N N . SER A 1 129 ? -1.744 3.100 -4.165 1.00 98.12 129 SER A N 1
ATOM 986 C CA . SER A 1 129 ? -1.187 3.403 -2.847 1.00 98.12 129 SER A CA 1
ATOM 987 C C . SER A 1 129 ? -2.088 4.325 -2.043 1.00 98.12 129 SER A C 1
ATOM 989 O O . SER A 1 129 ? -2.606 5.319 -2.556 1.00 98.12 129 SER A O 1
ATOM 991 N N . LEU A 1 130 ? -2.227 4.023 -0.756 1.00 97.62 130 LEU A N 1
ATOM 992 C CA . LEU A 1 130 ? -2.695 4.973 0.239 1.00 97.62 130 LEU A CA 1
ATOM 993 C C . LEU A 1 130 ? -1.476 5.587 0.930 1.00 97.62 130 LEU A C 1
ATOM 995 O O . LEU A 1 130 ? -0.789 4.918 1.701 1.00 97.62 130 LEU A O 1
ATOM 999 N N . LEU A 1 131 ? -1.204 6.863 0.668 1.00 96.56 131 LEU A N 1
ATOM 1000 C CA . LEU A 1 131 ? -0.159 7.601 1.367 1.00 96.56 131 LEU A CA 1
ATOM 1001 C C . LEU A 1 131 ? -0.689 8.106 2.706 1.00 96.56 131 LEU A C 1
ATOM 1003 O O . LEU A 1 131 ? -1.531 9.003 2.748 1.00 96.56 131 LEU A O 1
ATOM 1007 N N . CYS A 1 132 ? -0.139 7.567 3.785 1.00 95.25 132 CYS A N 1
ATOM 1008 C CA . CYS A 1 132 ? -0.403 7.972 5.153 1.00 95.25 132 CYS A CA 1
ATOM 1009 C C . CYS A 1 132 ? 0.678 8.932 5.650 1.00 95.25 132 CYS A C 1
ATOM 1011 O O . CYS A 1 132 ? 1.869 8.712 5.424 1.00 95.25 132 CYS A O 1
ATOM 1013 N N . SER A 1 133 ? 0.289 10.016 6.320 1.00 93.25 133 SER A N 1
ATOM 1014 C CA . SER A 1 133 ? 1.236 10.977 6.896 1.00 93.25 133 SER A CA 1
ATOM 1015 C C . SER A 1 133 ? 0.776 11.521 8.242 1.00 93.25 133 SER A C 1
ATOM 1017 O O . SER A 1 133 ? -0.356 11.962 8.390 1.00 93.25 133 SER A O 1
ATOM 1019 N N . THR A 1 134 ? 1.668 11.537 9.231 1.00 91.38 134 THR A N 1
ATOM 1020 C CA . THR A 1 134 ? 1.461 12.237 10.502 1.00 91.38 134 THR A CA 1
ATOM 1021 C C . THR A 1 134 ? 1.963 13.669 10.366 1.00 91.38 134 THR A C 1
ATOM 1023 O O . THR A 1 134 ? 3.154 13.900 10.155 1.00 91.38 134 THR A O 1
ATOM 1026 N N . THR A 1 135 ? 1.066 14.641 10.509 1.00 87.06 135 THR A N 1
ATOM 1027 C CA . THR A 1 135 ? 1.384 16.074 10.471 1.00 87.06 135 THR A CA 1
ATOM 1028 C C . THR A 1 135 ? 1.186 16.715 11.844 1.00 87.06 135 THR A C 1
ATOM 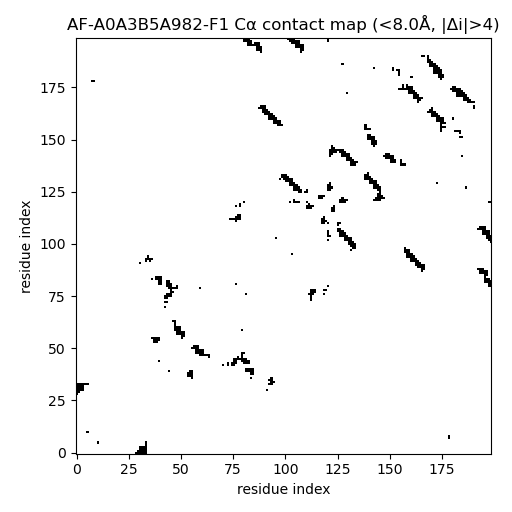1030 O O . THR A 1 135 ? 0.613 16.114 12.752 1.00 87.06 135 THR A O 1
ATOM 1033 N N . VAL A 1 136 ? 1.601 17.976 11.991 1.00 88.62 136 VAL A N 1
ATOM 1034 C CA . VAL A 1 136 ? 1.319 18.774 13.201 1.00 88.62 136 VAL A CA 1
ATOM 1035 C C . VAL A 1 136 ? -0.180 18.991 13.445 1.00 88.62 136 VAL A C 1
ATOM 1037 O O . VAL A 1 136 ? -0.574 19.304 14.563 1.00 88.62 136 VAL A O 1
ATOM 1040 N N . HIS A 1 137 ? -1.013 18.811 12.416 1.00 86.25 137 HIS A N 1
ATOM 1041 C CA . HIS A 1 137 ? -2.467 18.967 12.477 1.00 86.25 137 HIS A CA 1
ATOM 1042 C C . HIS A 1 137 ? -3.211 17.629 12.583 1.00 86.25 137 HIS A C 1
ATOM 1044 O 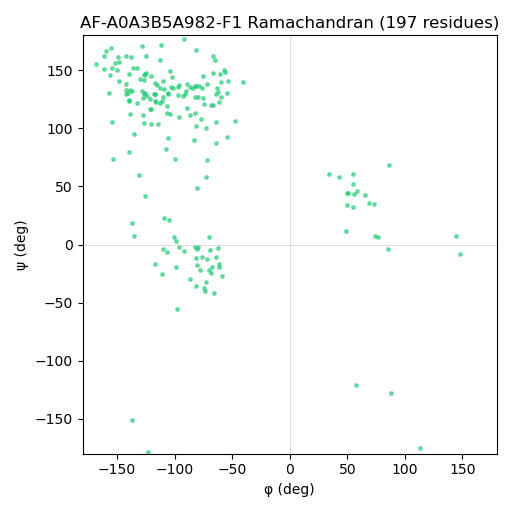O . HIS A 1 137 ? -4.436 17.606 12.532 1.00 86.25 137 HIS A O 1
ATOM 1050 N N . GLY A 1 138 ? -2.483 16.520 12.738 1.00 87.75 138 GLY A N 1
ATOM 1051 C CA . GLY A 1 138 ? -3.039 15.173 12.770 1.00 87.75 138 GLY A CA 1
ATOM 1052 C C . GLY A 1 138 ? -2.625 14.334 11.567 1.00 87.75 138 GLY A C 1
ATOM 1053 O O . GLY A 1 138 ? -1.791 14.729 10.747 1.00 87.75 138 GLY A O 1
ATOM 1054 N N . ASN A 1 139 ? -3.187 13.134 11.501 1.00 91.56 139 ASN A N 1
ATOM 1055 C CA . ASN A 1 139 ? -2.935 12.199 10.416 1.00 91.56 139 ASN A CA 1
ATOM 1056 C C . ASN A 1 139 ? -3.690 12.631 9.149 1.00 91.56 139 ASN A C 1
ATOM 1058 O O . ASN A 1 139 ? -4.786 13.178 9.238 1.00 91.56 139 ASN A O 1
ATOM 1062 N N . THR A 1 140 ? -3.091 12.393 7.987 1.00 93.38 140 THR A N 1
ATOM 1063 C CA . THR A 1 140 ? -3.675 12.662 6.673 1.00 93.38 140 THR A CA 1
ATOM 1064 C C . THR A 1 140 ? -3.493 11.464 5.754 1.00 93.38 140 THR A C 1
ATOM 1066 O O . THR A 1 140 ? -2.514 10.719 5.870 1.00 93.38 140 THR A O 1
ATOM 1069 N N . TYR A 1 141 ? -4.423 11.323 4.809 1.00 95.25 141 TYR A N 1
ATOM 1070 C CA . TYR A 1 141 ? -4.391 10.298 3.776 1.00 95.25 141 TYR A CA 1
ATOM 1071 C C . TYR A 1 141 ? -4.523 10.894 2.387 1.00 95.25 141 TYR A C 1
ATOM 1073 O O . TYR A 1 141 ? -5.232 11.879 2.167 1.00 95.25 141 TYR A O 1
ATOM 1081 N N . THR A 1 142 ? -3.854 10.277 1.425 1.00 96.62 142 THR A N 1
ATOM 1082 C CA . THR A 1 142 ? -3.996 10.601 0.007 1.00 96.62 142 THR A CA 1
ATOM 1083 C C . THR A 1 142 ? -3.987 9.311 -0.798 1.00 96.62 142 THR A C 1
ATOM 1085 O O . THR A 1 142 ? -3.048 8.527 -0.694 1.00 96.62 142 THR A O 1
ATOM 1088 N N . ALA A 1 143 ? -5.032 9.086 -1.589 1.00 97.69 143 ALA A N 1
ATOM 1089 C CA . ALA A 1 143 ? -5.084 7.980 -2.535 1.00 97.69 143 ALA A CA 1
ATOM 1090 C C . ALA A 1 143 ? -4.289 8.348 -3.797 1.00 97.69 143 ALA A C 1
ATOM 1092 O O . ALA A 1 143 ? -4.515 9.412 -4.383 1.00 97.69 143 ALA A O 1
ATOM 1093 N N . LEU A 1 144 ? -3.355 7.483 -4.189 1.00 98.00 144 LEU A N 1
ATOM 1094 C CA . LEU A 1 144 ? -2.415 7.680 -5.290 1.00 98.00 144 LEU A CA 1
ATOM 1095 C C . LEU A 1 144 ? -2.519 6.531 -6.303 1.00 98.00 144 LEU A C 1
ATOM 1097 O O . LEU A 1 144 ? -2.411 5.361 -5.927 1.00 98.00 144 LEU A O 1
ATOM 1101 N N . HIS A 1 145 ? -2.690 6.873 -7.580 1.00 97.19 145 HIS A N 1
ATOM 1102 C CA . HIS A 1 145 ? -2.603 5.937 -8.706 1.00 97.19 145 HIS A CA 1
ATOM 1103 C C . HIS A 1 145 ? -2.273 6.689 -10.002 1.00 97.19 145 HIS A C 1
ATOM 1105 O O . HIS A 1 145 ? -2.934 7.681 -10.322 1.00 97.19 145 HIS A O 1
ATOM 1111 N N . GLY A 1 146 ? -1.276 6.235 -10.767 1.00 94.38 146 GLY A N 1
ATOM 1112 C CA . GLY A 1 146 ? -0.846 6.928 -11.984 1.00 94.38 146 GLY A CA 1
ATOM 1113 C C . GLY A 1 146 ? -0.430 8.373 -11.695 1.00 94.38 146 GLY A C 1
ATOM 1114 O O . GLY A 1 146 ? 0.468 8.636 -10.895 1.00 94.38 146 GLY A O 1
ATOM 1115 N N . THR A 1 147 ? -1.108 9.326 -12.333 1.00 93.00 147 THR A N 1
ATOM 1116 C CA . THR A 1 147 ? -0.949 10.767 -12.065 1.00 93.00 147 THR A CA 1
ATOM 1117 C C . THR A 1 147 ? -1.993 11.323 -11.094 1.00 93.00 147 THR A C 1
ATOM 1119 O O . THR A 1 147 ? -1.984 12.521 -10.804 1.00 93.00 147 THR A O 1
ATOM 1122 N N . MET A 1 148 ? -2.933 10.497 -10.632 1.00 95.12 148 MET A N 1
ATOM 1123 C CA . MET A 1 148 ? -4.011 10.920 -9.745 1.00 95.12 148 MET A CA 1
ATOM 1124 C C . MET A 1 148 ? -3.537 10.967 -8.295 1.00 95.12 148 MET A C 1
ATOM 1126 O O . MET A 1 148 ? -2.883 10.053 -7.797 1.00 95.12 148 MET A O 1
ATOM 1130 N N . SER A 1 149 ? -3.926 12.040 -7.610 1.00 96.75 149 SER A N 1
ATOM 1131 C CA . SER A 1 149 ? -3.671 12.258 -6.191 1.00 96.75 149 SER A CA 1
ATOM 1132 C C . SER A 1 149 ? -4.921 12.848 -5.556 1.00 96.75 149 SER A C 1
ATOM 1134 O O . SER A 1 149 ? -5.327 13.963 -5.888 1.00 96.75 149 SER A O 1
ATOM 1136 N N . THR A 1 150 ? -5.559 12.071 -4.684 1.00 96.56 150 THR A N 1
ATOM 1137 C CA . THR A 1 150 ? -6.859 12.409 -4.097 1.00 96.56 150 THR A CA 1
ATOM 1138 C C . THR A 1 150 ? -6.738 12.492 -2.577 1.00 96.56 150 THR A C 1
ATOM 1140 O O . THR A 1 150 ? -6.664 11.453 -1.915 1.00 96.56 150 THR A O 1
ATOM 1143 N N . PRO A 1 151 ? -6.704 13.704 -1.994 1.00 95.19 151 PRO A N 1
ATOM 1144 C CA . PRO A 1 151 ? -6.706 13.879 -0.545 1.00 95.19 151 PRO A CA 1
ATOM 1145 C C . PRO A 1 151 ? -8.001 13.347 0.077 1.00 95.19 151 PRO A C 1
ATOM 1147 O O . PRO A 1 151 ? -9.094 13.656 -0.403 1.00 95.19 151 PRO A O 1
ATOM 1150 N N . ILE A 1 152 ? -7.889 12.598 1.174 1.00 93.56 152 ILE A N 1
ATOM 1151 C CA . ILE A 1 152 ? -9.037 12.038 1.898 1.00 93.56 152 ILE A CA 1
ATOM 1152 C C . ILE A 1 152 ? -9.251 12.833 3.186 1.00 93.56 152 ILE A C 1
ATOM 1154 O O . ILE A 1 152 ? -8.307 13.094 3.933 1.00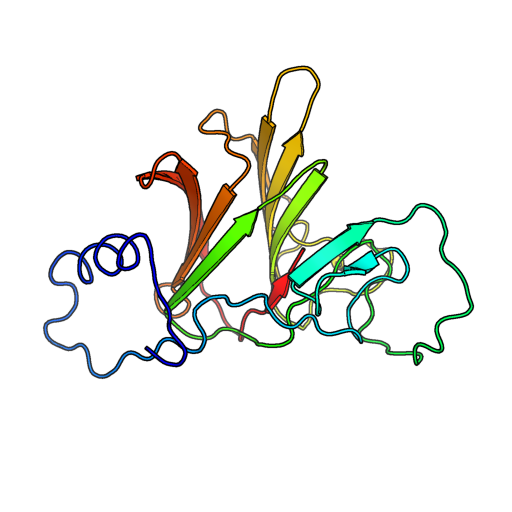 93.56 152 ILE A O 1
ATOM 1158 N N . LYS A 1 153 ? -10.494 13.263 3.432 1.00 84.06 153 LYS A N 1
ATOM 1159 C CA . LYS A 1 153 ? -10.811 14.183 4.535 1.00 84.06 153 LYS A CA 1
ATOM 1160 C C . LYS A 1 153 ? -10.945 13.488 5.889 1.00 84.06 153 LYS A C 1
ATOM 1162 O O . LYS A 1 153 ? -10.502 14.072 6.868 1.00 84.06 153 LYS A O 1
ATOM 1167 N N . GLU A 1 154 ? -11.482 12.272 5.941 1.00 74.56 154 GLU A N 1
ATOM 1168 C CA . GLU A 1 154 ? -11.688 11.439 7.142 1.00 74.56 154 GLU A CA 1
ATOM 1169 C C . GLU A 1 154 ? -11.889 9.973 6.713 1.00 74.56 154 GLU A C 1
ATOM 1171 O O . GLU A 1 154 ? -12.247 9.767 5.547 1.00 74.56 154 GLU A O 1
ATOM 1176 N N . PRO A 1 155 ? -11.749 8.957 7.594 1.00 73.00 155 PRO A N 1
AT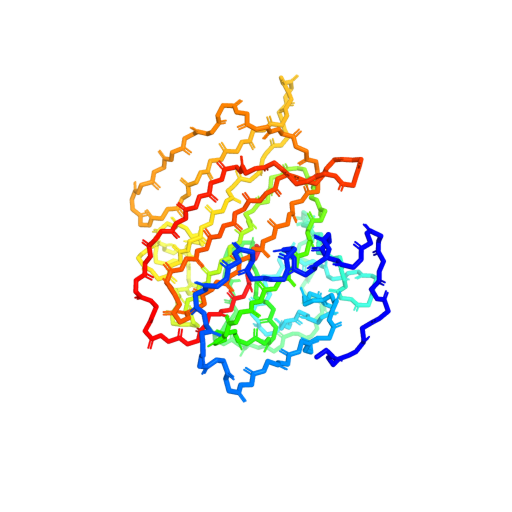OM 1177 C CA . PRO A 1 155 ? -11.214 8.936 8.975 1.00 73.00 155 PRO A CA 1
ATOM 1178 C C . PRO A 1 155 ? -9.678 8.867 8.999 1.00 73.00 155 PRO A C 1
ATOM 1180 O O . PRO A 1 155 ? -9.111 8.570 7.966 1.00 73.00 155 PRO A O 1
ATOM 1183 N N . HIS A 1 156 ? -9.005 9.094 10.144 1.00 74.88 156 HIS A N 1
ATOM 1184 C CA . HIS A 1 156 ? -7.532 8.996 10.249 1.00 74.88 156 HIS A CA 1
ATOM 1185 C C . HIS A 1 156 ? -7.046 8.235 11.500 1.00 74.88 156 HIS A C 1
ATOM 1187 O O . HIS A 1 156 ? -6.879 8.816 12.572 1.00 74.88 156 HIS A O 1
ATOM 1193 N N . CYS A 1 157 ? -6.777 6.932 11.372 1.00 84.50 157 CYS A N 1
ATOM 1194 C CA . CYS A 1 157 ? -6.193 6.069 12.408 1.00 84.50 157 CYS A CA 1
ATOM 1195 C C . CYS A 1 157 ? -4.770 5.573 12.055 1.00 84.50 157 CYS A C 1
ATOM 1197 O O . CYS A 1 157 ? -4.359 5.527 10.899 1.00 84.50 157 CYS A O 1
ATOM 1199 N N . GLN A 1 158 ? -3.987 5.161 13.049 1.00 88.56 158 GLN A N 1
ATOM 1200 C CA . GLN A 1 158 ? -2.651 4.593 12.809 1.00 88.56 158 GLN A CA 1
ATOM 1201 C C . GLN A 1 158 ? -2.672 3.111 12.429 1.00 88.56 158 GLN A C 1
ATOM 1203 O O . GLN A 1 158 ? -1.621 2.564 12.117 1.00 88.56 158 GLN A O 1
ATOM 1208 N N . LYS A 1 159 ? -3.855 2.487 12.402 1.00 92.25 159 LYS A N 1
ATOM 1209 C CA . LYS A 1 159 ? -4.055 1.117 11.937 1.00 92.25 159 LYS A CA 1
ATOM 1210 C C . LYS A 1 159 ? -4.969 1.099 10.718 1.00 92.25 159 LYS A C 1
ATOM 1212 O O . LYS A 1 159 ? -6.087 1.623 10.765 1.00 92.2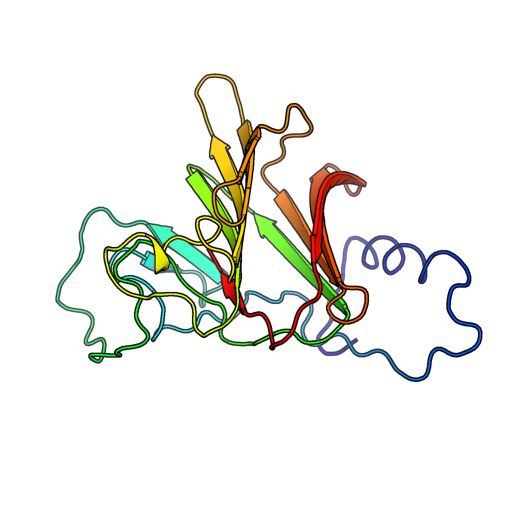5 159 LYS A O 1
ATOM 1217 N N . ILE A 1 160 ? -4.472 0.523 9.630 1.00 92.44 160 ILE A N 1
ATOM 1218 C CA . ILE A 1 160 ? -5.152 0.425 8.338 1.00 92.44 160 ILE A CA 1
ATOM 1219 C C . ILE A 1 160 ? -5.381 -1.043 8.020 1.00 92.44 160 ILE A C 1
ATOM 1221 O O . ILE A 1 160 ? -4.435 -1.818 8.060 1.00 92.44 160 ILE A O 1
ATOM 1225 N N . ALA A 1 161 ? -6.607 -1.407 7.670 1.00 91.06 161 ALA A N 1
ATOM 1226 C CA . ALA A 1 161 ? -6.910 -2.688 7.054 1.00 91.06 161 ALA A CA 1
ATOM 1227 C C . ALA A 1 161 ? -6.971 -2.521 5.535 1.00 91.06 161 ALA A C 1
ATOM 1229 O O . ALA A 1 161 ? -7.547 -1.550 5.034 1.00 91.06 161 ALA A O 1
ATOM 1230 N N . VAL A 1 162 ? -6.394 -3.472 4.813 1.00 92.38 162 VAL A N 1
ATOM 1231 C CA . VAL A 1 162 ? -6.410 -3.536 3.355 1.00 92.38 162 VAL A CA 1
ATOM 1232 C C . VAL A 1 162 ? -7.151 -4.794 2.939 1.00 92.38 162 VAL A C 1
ATOM 1234 O O . VAL A 1 162 ? -6.867 -5.883 3.435 1.00 92.38 162 VAL A O 1
ATOM 1237 N N . MET A 1 163 ? -8.107 -4.630 2.032 1.00 91.75 163 MET A N 1
ATOM 1238 C CA . MET A 1 163 ? -8.863 -5.718 1.430 1.00 91.75 163 MET A CA 1
ATOM 1239 C C . MET A 1 163 ? -8.666 -5.669 -0.081 1.00 91.75 163 MET A C 1
ATOM 1241 O O . MET A 1 163 ? -9.058 -4.694 -0.725 1.00 91.75 163 MET A O 1
ATOM 1245 N N . LEU A 1 164 ? -8.055 -6.712 -0.628 1.00 89.44 164 LEU A N 1
ATOM 1246 C CA . LEU A 1 164 ? -7.869 -6.895 -2.062 1.00 89.44 164 LEU A CA 1
ATOM 1247 C C . LEU A 1 164 ? -8.830 -7.979 -2.535 1.00 89.44 164 LEU A C 1
ATOM 1249 O O . LEU A 1 164 ? -8.726 -9.114 -2.088 1.00 89.44 164 LEU A O 1
ATOM 1253 N N . ASP A 1 165 ? -9.725 -7.635 -3.450 1.00 89.62 165 ASP A N 1
ATOM 1254 C CA . ASP A 1 165 ? -10.485 -8.591 -4.247 1.00 89.62 165 ASP A CA 1
ATOM 1255 C C . ASP A 1 165 ? -9.895 -8.585 -5.659 1.00 89.62 165 ASP A C 1
ATOM 1257 O O . ASP A 1 165 ? -10.238 -7.738 -6.488 1.00 89.62 165 ASP A O 1
ATOM 1261 N N . TRP A 1 166 ? -8.931 -9.478 -5.903 1.00 90.19 166 TRP A N 1
ATOM 1262 C CA . TRP A 1 166 ? -8.206 -9.502 -7.173 1.00 90.19 166 TRP A CA 1
ATOM 1263 C C . TRP A 1 166 ? -9.123 -9.870 -8.352 1.00 90.19 166 TRP A C 1
ATOM 1265 O O . TRP A 1 166 ? -9.057 -9.238 -9.405 1.00 90.19 166 TRP A O 1
ATOM 1275 N N . GLU A 1 167 ? -10.016 -10.847 -8.166 1.00 87.81 167 GLU A N 1
ATOM 1276 C CA . GLU A 1 167 ? -10.963 -11.275 -9.205 1.00 87.81 167 GLU A CA 1
ATOM 1277 C C . GLU A 1 167 ? -12.083 -10.249 -9.416 1.00 87.81 167 GLU A C 1
ATOM 1279 O O . GLU A 1 167 ? -12.462 -9.973 -10.557 1.00 87.81 167 GLU A O 1
ATOM 1284 N N . GLY A 1 168 ? -12.593 -9.657 -8.331 1.00 88.12 168 GLY A N 1
ATOM 1285 C CA . GLY A 1 168 ? -13.606 -8.601 -8.376 1.00 88.12 168 GLY A CA 1
ATOM 1286 C C . GLY A 1 168 ? -13.064 -7.230 -8.779 1.00 88.12 168 GLY A C 1
ATOM 1287 O O . GLY A 1 168 ? -13.847 -6.327 -9.070 1.00 88.12 168 GLY A O 1
ATOM 1288 N N . GLY A 1 169 ? -11.740 -7.064 -8.836 1.00 94.06 169 GLY A N 1
ATOM 1289 C CA . GLY A 1 169 ? -11.090 -5.844 -9.303 1.00 94.06 169 GLY A CA 1
ATOM 1290 C C . GLY A 1 169 ? -11.187 -4.674 -8.326 1.00 94.06 169 GLY A C 1
ATOM 1291 O O . GLY A 1 169 ? -11.312 -3.525 -8.755 1.00 94.06 169 GLY A O 1
ATOM 1292 N N . THR A 1 170 ? -11.157 -4.941 -7.017 1.00 96.56 170 THR A N 1
ATOM 1293 C CA . THR A 1 170 ? -11.222 -3.879 -6.003 1.00 96.56 170 THR A CA 1
ATOM 1294 C C . THR A 1 170 ? -10.078 -3.948 -5.001 1.00 96.56 170 THR A C 1
ATOM 1296 O O . THR A 1 170 ? -9.659 -5.018 -4.565 1.00 96.56 170 THR A O 1
ATOM 1299 N N . LEU A 1 171 ? -9.582 -2.776 -4.609 1.00 97.50 171 LEU A N 1
ATOM 1300 C CA . LEU A 1 171 ? -8.630 -2.601 -3.516 1.00 97.50 171 LEU A CA 1
ATOM 1301 C C . LEU A 1 171 ? -9.183 -1.552 -2.560 1.00 97.50 171 LEU A C 1
ATOM 1303 O O . LEU A 1 171 ? -9.259 -0.373 -2.901 1.00 97.50 171 LEU A O 1
ATOM 1307 N N . SER A 1 172 ? -9.565 -1.980 -1.364 1.00 96.25 172 SER A N 1
ATOM 1308 C CA . SER A 1 172 ? -10.212 -1.129 -0.370 1.00 96.25 172 SER A CA 1
ATOM 1309 C C . SER A 1 172 ? -9.351 -0.959 0.873 1.00 96.25 172 SER A C 1
ATOM 1311 O O . SER A 1 172 ? -8.798 -1.922 1.401 1.00 96.25 172 SER A O 1
ATOM 1313 N N . TYR A 1 173 ? -9.297 0.271 1.369 1.00 95.50 173 TYR A N 1
ATOM 1314 C CA . TYR A 1 173 ? -8.591 0.656 2.582 1.00 95.50 173 TYR A CA 1
ATOM 1315 C C . TYR A 1 173 ? -9.585 1.089 3.650 1.00 95.50 173 TYR A C 1
ATOM 1317 O O . TYR A 1 173 ? -10.485 1.888 3.379 1.00 95.50 173 TYR A O 1
ATOM 1325 N N . TYR A 1 174 ? -9.387 0.619 4.875 1.00 92.69 174 TYR A N 1
ATOM 1326 C CA . TYR A 1 174 ? -10.239 0.924 6.019 1.00 92.69 174 TYR A CA 1
ATOM 1327 C C . TYR A 1 174 ? -9.395 1.386 7.199 1.00 92.69 174 TYR A C 1
ATOM 1329 O O . TYR A 1 174 ? -8.329 0.836 7.463 1.00 92.69 174 TYR A O 1
ATOM 1337 N N . SER A 1 175 ? -9.885 2.359 7.961 1.00 91.75 175 SER A N 1
ATOM 1338 C CA . SER A 1 175 ? -9.319 2.647 9.276 1.00 91.75 175 SER A CA 1
ATOM 1339 C C . SER A 1 175 ? -9.834 1.621 10.278 1.00 91.75 175 SER A C 1
ATOM 1341 O O . SER A 1 175 ? -11.045 1.377 10.312 1.00 91.75 175 SER A O 1
ATOM 1343 N N . VAL A 1 176 ? -8.954 1.099 11.129 1.00 89.19 176 VAL A N 1
ATOM 1344 C CA . VAL A 1 176 ? -9.311 0.170 12.207 1.00 89.19 176 VAL A CA 1
ATOM 1345 C C . VAL A 1 176 ? -9.286 0.915 13.537 1.00 89.19 176 VAL A C 1
ATOM 1347 O O . VAL A 1 176 ? -8.228 1.335 13.997 1.00 89.19 176 VAL A O 1
ATOM 1350 N N . SER A 1 177 ? -10.442 1.097 14.175 1.00 85.62 177 SER A N 1
ATOM 1351 C CA . SER A 1 177 ? -10.537 1.767 15.480 1.00 85.62 177 SER A CA 1
ATOM 1352 C C . SER A 1 177 ? -11.538 1.056 16.379 1.00 85.62 177 SER A C 1
ATOM 1354 O O . SER A 1 177 ? -12.692 0.867 15.998 1.00 85.62 177 SER A O 1
ATOM 1356 N N . SER A 1 178 ? -11.097 0.651 17.575 1.00 82.69 178 SER A N 1
ATOM 1357 C CA . SER A 1 178 ? -11.940 -0.008 18.587 1.00 82.69 178 SER A CA 1
ATOM 1358 C C . SER A 1 178 ? -12.765 -1.179 18.026 1.00 82.69 178 SER A C 1
ATOM 1360 O O . SER A 1 178 ? -13.969 -1.270 18.265 1.00 82.69 178 SER A O 1
ATOM 1362 N N . GLY A 1 179 ? -12.131 -2.029 17.208 1.00 73.81 179 GLY A N 1
ATOM 1363 C CA . GLY A 1 179 ? -12.766 -3.190 16.568 1.00 73.81 179 GLY A CA 1
ATOM 1364 C C . GLY A 1 179 ? -13.717 -2.866 15.406 1.00 73.81 179 GLY A C 1
ATOM 1365 O O . GLY A 1 179 ? -14.402 -3.760 14.914 1.00 73.81 179 GLY A O 1
ATOM 1366 N N . LYS A 1 180 ? -13.792 -1.605 14.954 1.00 80.50 180 LYS A N 1
ATOM 1367 C CA . LYS A 1 180 ? -14.631 -1.173 13.825 1.00 80.50 180 LYS A CA 1
ATOM 1368 C C . LYS A 1 180 ? -13.788 -0.782 12.617 1.00 80.50 180 LYS A C 1
ATOM 1370 O O . LYS A 1 180 ? -12.764 -0.114 12.758 1.00 80.50 180 LYS A O 1
ATOM 1375 N N . LEU A 1 181 ? -14.280 -1.160 11.437 1.00 86.06 181 LEU A N 1
ATOM 1376 C CA . LEU A 1 181 ? -13.750 -0.746 10.142 1.00 86.06 181 LEU A CA 1
ATOM 1377 C C . LEU A 1 181 ? -14.564 0.429 9.600 1.00 86.06 181 LEU A C 1
ATOM 1379 O O . LEU A 1 181 ? -15.788 0.342 9.499 1.00 86.06 181 LEU A O 1
ATOM 1383 N N . SER A 1 182 ? -13.876 1.495 9.201 1.00 88.88 182 SER A N 1
ATOM 1384 C CA . SER A 1 182 ? -14.473 2.623 8.479 1.00 88.88 182 SER A CA 1
ATOM 1385 C C . SER A 1 182 ? -13.758 2.793 7.147 1.00 88.88 182 SER A C 1
ATOM 1387 O O . SER A 1 182 ? -12.533 2.899 7.124 1.00 88.88 182 SER A O 1
ATOM 1389 N N . LEU A 1 183 ? -14.508 2.791 6.043 1.00 92.62 183 LEU A N 1
ATOM 1390 C CA . LEU A 1 183 ? -13.940 2.898 4.699 1.00 92.62 183 LEU A CA 1
ATOM 1391 C C . LEU A 1 183 ? -13.210 4.236 4.529 1.00 92.62 183 LEU A C 1
ATOM 1393 O O . LEU A 1 183 ? -13.759 5.291 4.839 1.00 92.62 183 LEU A O 1
ATOM 1397 N N . ILE A 1 184 ? -11.984 4.168 4.018 1.00 94.81 184 ILE A N 1
ATOM 1398 C CA . ILE A 1 184 ? -11.167 5.325 3.638 1.00 94.81 184 ILE A CA 1
ATOM 1399 C C . ILE A 1 184 ? -11.294 5.552 2.132 1.00 94.81 184 ILE A C 1
ATOM 1401 O O . ILE A 1 184 ? -11.630 6.649 1.691 1.00 94.81 184 ILE A O 1
ATOM 1405 N N . HIS A 1 185 ? -10.997 4.521 1.338 1.00 96.00 185 HIS A N 1
ATOM 1406 C CA . HIS A 1 185 ? -10.990 4.609 -0.118 1.00 96.00 185 HIS A CA 1
ATOM 1407 C C . HIS A 1 185 ? -11.064 3.225 -0.764 1.00 96.00 185 HIS A C 1
ATOM 1409 O O . HIS A 1 185 ? -10.539 2.262 -0.206 1.00 96.00 185 HIS A O 1
ATOM 1415 N N . THR A 1 186 ? -11.645 3.157 -1.960 1.00 97.06 186 THR A N 1
ATOM 1416 C CA . THR A 1 186 ? -11.632 1.970 -2.818 1.00 97.06 186 THR A CA 1
ATOM 1417 C C . THR A 1 186 ? -11.132 2.365 -4.197 1.00 97.06 186 THR A C 1
ATOM 1419 O O . THR A 1 186 ? -11.680 3.275 -4.816 1.00 97.06 186 THR A O 1
ATOM 1422 N N . PHE A 1 187 ? -10.106 1.666 -4.672 1.00 98.06 187 PHE A N 1
ATOM 1423 C CA . PHE A 1 187 ? -9.744 1.659 -6.080 1.00 98.06 187 PHE A CA 1
ATOM 1424 C C . PHE A 1 187 ? -10.505 0.546 -6.789 1.00 98.06 187 PHE A C 1
ATOM 1426 O O . PHE A 1 187 ? -10.592 -0.573 -6.280 1.00 98.06 187 PHE A O 1
ATOM 1433 N N . GLU A 1 188 ? -10.993 0.854 -7.983 1.00 97.19 188 GLU A N 1
ATOM 1434 C CA . GLU A 1 188 ? -11.556 -0.117 -8.914 1.00 97.19 188 GLU A CA 1
ATOM 1435 C C . GLU A 1 188 ? -10.610 -0.235 -10.106 1.00 97.19 188 GLU A C 1
ATOM 1437 O O . GLU A 1 188 ? -10.264 0.763 -10.744 1.00 97.19 188 GLU A O 1
ATOM 1442 N N . ALA A 1 189 ? -10.151 -1.450 -10.387 1.00 95.00 189 ALA A N 1
ATOM 1443 C CA . ALA A 1 189 ? -9.239 -1.721 -11.484 1.00 95.00 189 ALA A CA 1
ATOM 1444 C C . ALA A 1 189 ? -9.348 -3.178 -11.929 1.00 95.00 189 ALA A C 1
ATOM 1446 O O . ALA A 1 189 ? -9.512 -4.090 -11.125 1.00 95.00 189 ALA A O 1
ATOM 1447 N N . LYS A 1 190 ? -9.181 -3.420 -13.229 1.00 95.56 190 LYS A N 1
ATOM 1448 C CA . LYS A 1 190 ? -9.009 -4.781 -13.734 1.00 95.56 190 LYS A CA 1
ATOM 1449 C C . LYS A 1 190 ? -7.554 -5.198 -13.547 1.00 95.56 190 LYS A C 1
ATOM 1451 O O . LYS A 1 190 ? -6.697 -4.796 -14.335 1.00 95.56 190 LYS A O 1
ATOM 1456 N N . PHE A 1 191 ? -7.285 -6.006 -12.529 1.00 95.44 191 PHE A N 1
ATOM 1457 C CA . PHE A 1 191 ? -5.950 -6.547 -12.319 1.00 95.44 191 PHE A CA 1
ATOM 1458 C C . PHE A 1 191 ? -5.626 -7.607 -13.376 1.00 95.44 191 PHE A C 1
ATOM 1460 O O . PHE A 1 191 ? -6.477 -8.398 -13.780 1.00 95.44 191 PHE A O 1
ATOM 1467 N N . THR A 1 192 ? -4.399 -7.567 -13.887 1.00 95.75 192 THR A N 1
ATOM 1468 C CA . THR A 1 192 ? -3.961 -8.403 -15.023 1.00 95.75 192 THR A CA 1
ATOM 1469 C C . THR A 1 192 ? -2.848 -9.374 -14.657 1.00 95.75 192 THR A C 1
ATOM 1471 O O . THR A 1 192 ? -2.632 -10.354 -15.363 1.00 95.75 192 THR A O 1
ATOM 1474 N N . GLU A 1 193 ? -2.188 -9.132 -13.529 1.00 95.56 193 GLU A N 1
ATOM 1475 C CA . GLU A 1 193 ? -1.078 -9.917 -13.003 1.00 95.56 193 GLU A CA 1
ATOM 1476 C C . GLU A 1 193 ? -1.195 -10.001 -11.468 1.00 95.56 193 GLU A C 1
ATOM 1478 O O . GLU A 1 193 ? -1.908 -9.189 -10.862 1.00 95.56 193 GLU A O 1
ATOM 1483 N N . PRO A 1 194 ? -0.511 -10.960 -10.819 1.00 93.44 194 PRO A N 1
ATOM 1484 C CA . PRO A 1 194 ? -0.406 -11.008 -9.364 1.00 93.44 194 PRO A CA 1
ATOM 1485 C C . PRO A 1 194 ? 0.114 -9.690 -8.770 1.00 93.44 194 PRO A C 1
ATOM 1487 O O . PRO A 1 194 ? 1.028 -9.067 -9.318 1.00 93.44 194 PRO A O 1
ATOM 1490 N N . LEU A 1 195 ? -0.448 -9.279 -7.633 1.00 94.81 195 LEU A N 1
ATOM 1491 C CA . LEU A 1 195 ? -0.093 -8.029 -6.959 1.00 94.81 195 LEU A CA 1
ATOM 1492 C C . LEU A 1 195 ? 0.753 -8.277 -5.715 1.00 94.81 195 LEU A C 1
ATOM 1494 O O . LEU A 1 195 ? 0.364 -9.041 -4.840 1.00 94.81 195 LEU A O 1
ATOM 1498 N N . LEU A 1 196 ? 1.874 -7.579 -5.596 1.00 93.00 196 LEU A N 1
ATOM 1499 C CA . LEU A 1 196 ? 2.709 -7.585 -4.399 1.00 93.00 196 LEU A CA 1
ATOM 1500 C C . LEU A 1 196 ? 2.303 -6.432 -3.473 1.00 93.00 196 LEU A C 1
ATOM 1502 O O . LEU A 1 196 ? 2.276 -5.282 -3.930 1.00 93.00 196 LEU A O 1
ATOM 1506 N N . PRO A 1 197 ? 2.019 -6.694 -2.185 1.00 94.31 197 PRO A N 1
ATOM 1507 C CA . PRO A 1 197 ? 1.957 -5.646 -1.176 1.00 94.31 197 PRO A CA 1
ATOM 1508 C C . PRO A 1 197 ? 3.305 -4.925 -1.067 1.00 94.31 197 PRO A C 1
ATOM 1510 O O . PRO A 1 197 ? 4.363 -5.557 -1.125 1.00 94.31 197 PRO A O 1
ATOM 1513 N N . GLY A 1 198 ? 3.273 -3.604 -0.902 1.00 92.12 198 GLY A N 1
ATOM 1514 C CA . GLY A 1 198 ? 4.471 -2.779 -0.798 1.00 92.12 198 GLY A CA 1
ATOM 1515 C C . GLY A 1 198 ? 4.310 -1.548 0.082 1.00 92.12 198 GLY A C 1
ATOM 1516 O O . GLY A 1 198 ? 3.197 -1.056 0.281 1.00 92.12 198 GLY A O 1
ATOM 1517 N N . PHE A 1 199 ? 5.444 -1.056 0.584 1.00 91.62 199 PHE A N 1
ATOM 1518 C CA . PHE A 1 199 ? 5.539 0.043 1.550 1.00 91.62 199 PHE A CA 1
ATOM 1519 C C . PHE A 1 199 ? 6.643 1.035 1.196 1.00 91.62 199 PHE A C 1
ATOM 1521 O O . PHE A 1 199 ? 7.657 0.578 0.617 1.00 91.62 199 PHE A O 1
#

Foldseek 3Di:
DAAAPDDPPDVLCVVVPVPPDPPPPDDDDDAPHHAQQQAWDLLAAELQWDADDNRNDIDGHPDSDPPPPRDPRLNYAPPRKTWRPDFDQAKYKHKDQDDAKDKWKKFDSPFDRDPDQSNDALQQQGMWIWIWHQDPVGIWTWTGHHNDTRTFDDDGDRMKMWIDGQCQQKIWIFHADPNDTDTGDMDGGNDDDTMITMD

Solvent-accessible surface area (backbone atoms only — not comparable to full-atom values): 11316 Å² total; per-residue (Å²): 92,46,65,56,92,71,71,81,54,49,70,62,50,61,60,48,63,65,69,78,76,90,51,100,70,78,84,85,85,72,39,71,49,70,54,66,54,49,52,54,30,74,57,25,36,8,77,40,52,44,72,37,84,78,39,59,37,84,41,82,51,95,70,66,71,89,73,69,92,68,77,94,48,86,67,25,24,66,49,84,32,34,34,40,67,61,68,48,70,48,76,44,67,35,71,47,79,61,80,54,74,46,44,52,27,40,25,39,82,84,47,40,35,53,98,52,66,58,34,45,81,8,45,23,88,50,22,40,17,43,37,37,34,61,50,101,89,44,60,45,42,29,44,25,38,28,90,47,76,45,79,50,92,58,78,74,58,55,29,37,36,40,40,36,31,40,82,82,18,36,42,37,37,23,32,49,54,97,85,40,79,43,76,57,50,71,51,77,49,86,67,87,67,53,31,24,42,31,62

pLDDT: mean 78.46, std 18.07, range [40.81, 98.31]

Radius of gyration: 16.99 Å; Cα contacts (8 Å, |Δi|>4): 411; chains: 1; bounding box: 54×42×34 Å

Sequence (199 aa):
LSGCQVTEDGCSFLASALKSNMASHLKQLDLSYNHPGDNVEMNTASRRLVLAEGNREVKTTKMVNATAAQTHSEDRFKRSQVFCDEAQTGLCYWEVEWKGTVGIAVAYNTVGRKWDSSSGLGSNDMSWSLLCSTTVHGNTYTALHGTMSTPIKEPHCQKIAVMLDWEGGTLSYYSVSSGKLSLIHTFEAKFTEPLLPGF

InterPro domains:
  IPR001870 B30.2/SPRY domain [PS50188] (16-199)
  IPR003877 SPRY domain [PF00622] (92-199)
  IPR013320 Concanavalin A-like lectin/glucanase domain superfamily [SSF49899] (42-199)
  IPR043136 B30.2/SPRY domain superfamily [G3DSA:2.60.120.920] (39-199)
  IPR051051 E3 ubiquitin-protein ligase TRIM/RNF [PTHR25465] (40-199)